Protein AF-A0A6A4FAF0-F1 (afdb_monomer)

Secondary structure (DSSP, 8-state):
-EEEEES-EEEE-TTT-SS-EEE-TT-EE--TTTTTTPPPS-EEEESS--EEEE--HHHHHHHHHHSHHHHHHHHHHHHHHHHHHHHTPPP--HHHHHHHHHHHHHHHHHHHHHHHHHTTS-----------------------------------SS--HHHHHHHHHHH--SHHHHHHHHHHHHHHH-SS-TT-HHHHHS--

Mean predicted aligned error: 12.43 Å

Structure (mmCIF, N/CA/C/O backbone):
data_AF-A0A6A4FAF0-F1
#
_entry.id   AF-A0A6A4FAF0-F1
#
loop_
_atom_site.group_PDB
_atom_site.id
_atom_site.type_symbol
_atom_site.label_atom_id
_atom_site.label_alt_id
_atom_site.label_comp_id
_atom_site.label_asym_id
_atom_site.label_entity_id
_atom_site.label_seq_id
_atom_site.pdbx_PDB_ins_code
_atom_site.Cartn_x
_atom_site.Cartn_y
_atom_site.Cartn_z
_atom_site.occupancy
_atom_site.B_iso_or_equiv
_atom_site.auth_seq_id
_atom_site.auth_comp_id
_atom_site.auth_asym_id
_atom_site.auth_atom_id
_atom_site.pdbx_PDB_model_num
ATOM 1 N N . MET A 1 1 ? 2.009 -3.062 -10.655 1.00 93.12 1 MET A N 1
ATOM 2 C CA . MET A 1 1 ? 3.215 -3.531 -9.942 1.00 93.12 1 MET A CA 1
ATOM 3 C C . MET A 1 1 ? 3.983 -4.485 -10.842 1.00 93.12 1 MET A C 1
ATOM 5 O O . MET A 1 1 ? 3.370 -5.159 -11.665 1.00 93.12 1 MET A O 1
ATOM 9 N N . TYR A 1 2 ? 5.303 -4.527 -10.69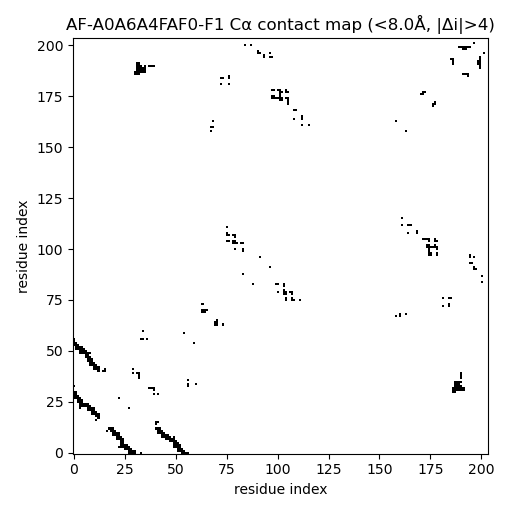9 1.00 96.25 2 TYR A N 1
ATOM 10 C CA . TYR A 1 2 ? 6.190 -5.407 -11.450 1.00 96.25 2 TYR A CA 1
ATOM 11 C C . TYR A 1 2 ? 7.065 -6.223 -10.500 1.00 96.25 2 TYR A C 1
ATOM 13 O O . TYR A 1 2 ? 7.515 -5.697 -9.485 1.00 96.25 2 TYR A O 1
ATOM 21 N N . PHE A 1 3 ? 7.330 -7.477 -10.858 1.00 97.56 3 PHE A N 1
ATOM 22 C CA . PHE A 1 3 ? 8.225 -8.385 -10.142 1.00 97.56 3 PHE A CA 1
ATOM 23 C C . PHE A 1 3 ? 9.433 -8.699 -11.015 1.00 97.56 3 PHE A C 1
ATOM 25 O O . PHE A 1 3 ? 9.273 -9.089 -12.173 1.00 97.56 3 PHE A O 1
ATOM 32 N N . VAL A 1 4 ? 10.632 -8.539 -10.464 1.00 97.69 4 VAL A N 1
ATOM 33 C CA . VAL A 1 4 ? 11.892 -8.791 -11.164 1.00 97.69 4 VAL A CA 1
ATOM 34 C C . VAL A 1 4 ? 12.231 -10.267 -11.041 1.00 97.69 4 VAL A C 1
ATOM 36 O O . VAL A 1 4 ? 12.510 -10.753 -9.947 1.00 97.69 4 VAL A O 1
ATOM 39 N N . THR A 1 5 ? 12.219 -10.996 -12.154 1.00 97.25 5 THR A N 1
ATOM 40 C CA . THR A 1 5 ? 12.639 -12.405 -12.152 1.00 97.25 5 THR A CA 1
ATOM 41 C C . THR A 1 5 ? 14.101 -12.568 -12.505 1.00 97.25 5 THR A C 1
ATOM 43 O O . THR A 1 5 ? 14.736 -13.493 -12.008 1.00 97.25 5 THR A O 1
ATOM 46 N N . LYS A 1 6 ? 14.611 -11.696 -13.380 1.00 96.88 6 LYS A N 1
ATOM 47 C CA . LYS A 1 6 ? 16.013 -11.647 -13.793 1.00 96.88 6 LYS A CA 1
ATOM 48 C C . LYS A 1 6 ? 16.414 -10.219 -14.120 1.00 96.88 6 LYS A C 1
ATOM 50 O O . LYS A 1 6 ? 15.644 -9.509 -14.765 1.00 96.88 6 LYS A O 1
ATOM 55 N N . GLY A 1 7 ? 17.644 -9.848 -13.782 1.00 95.19 7 GLY A N 1
ATOM 56 C CA . GLY A 1 7 ? 18.300 -8.640 -14.283 1.00 95.19 7 GLY A CA 1
ATOM 57 C C . GLY A 1 7 ? 18.597 -7.618 -13.192 1.00 95.19 7 GLY A C 1
ATOM 58 O O . GLY A 1 7 ? 18.802 -7.961 -12.031 1.00 95.19 7 GLY A O 1
ATOM 59 N N . PHE A 1 8 ? 18.708 -6.350 -13.585 1.00 97.25 8 PHE A N 1
ATOM 60 C CA . PHE A 1 8 ? 18.991 -5.263 -12.652 1.00 97.25 8 PHE A CA 1
ATOM 61 C C . PHE A 1 8 ? 18.354 -3.952 -13.120 1.00 97.25 8 PHE A C 1
ATOM 63 O O . PHE A 1 8 ? 18.611 -3.493 -14.240 1.00 97.25 8 PHE A O 1
ATOM 70 N N . LEU A 1 9 ? 17.543 -3.341 -12.254 1.00 97.56 9 LEU A N 1
ATOM 71 C CA . LEU A 1 9 ? 16.961 -2.015 -12.470 1.00 97.56 9 LEU A CA 1
ATOM 72 C C . LEU A 1 9 ? 17.463 -1.033 -11.416 1.00 97.56 9 LEU A C 1
ATOM 74 O O . LEU A 1 9 ? 17.774 -1.421 -10.295 1.00 97.56 9 LEU A O 1
ATOM 78 N N . ASN A 1 10 ? 17.480 0.247 -11.767 1.00 96.81 10 ASN A N 1
ATOM 79 C CA . ASN A 1 10 ? 17.702 1.339 -10.831 1.00 96.81 10 ASN A CA 1
ATOM 80 C C . ASN A 1 10 ? 16.391 2.085 -10.607 1.00 96.81 10 ASN A C 1
ATOM 82 O O . ASN A 1 10 ? 15.780 2.575 -11.559 1.00 96.81 10 ASN A O 1
ATOM 86 N N . MET A 1 11 ? 15.992 2.197 -9.348 1.00 95.69 11 MET A N 1
ATOM 87 C CA . MET A 1 11 ? 14.859 2.989 -8.899 1.00 95.69 11 MET A CA 1
ATOM 88 C C . MET A 1 11 ? 15.353 4.267 -8.229 1.00 95.69 11 MET A C 1
ATOM 90 O O . MET A 1 11 ? 16.224 4.229 -7.365 1.00 95.69 11 MET A O 1
ATOM 94 N N . GLN A 1 12 ? 14.779 5.403 -8.604 1.00 94.75 12 GLN A N 1
ATOM 95 C CA . GLN A 1 12 ? 15.104 6.705 -8.028 1.00 94.75 12 GLN A CA 1
ATOM 96 C C . GLN A 1 12 ? 13.833 7.513 -7.765 1.00 94.75 12 GLN A C 1
ATOM 98 O O . GLN A 1 12 ? 12.831 7.360 -8.463 1.00 94.75 12 GLN A O 1
ATOM 103 N N . SER A 1 13 ? 13.878 8.390 -6.769 1.00 90.44 13 SER A N 1
ATOM 104 C CA . SER A 1 13 ? 12.840 9.381 -6.488 1.00 90.44 13 SER A CA 1
ATOM 105 C C . SER A 1 13 ? 13.514 10.626 -5.936 1.00 90.44 13 SER A C 1
ATOM 107 O O . SER A 1 13 ? 14.476 10.508 -5.188 1.00 90.44 13 SER A O 1
ATOM 109 N N . THR A 1 14 ? 13.029 11.809 -6.299 1.00 84.62 14 THR A N 1
ATOM 110 C CA . THR A 1 14 ? 13.562 13.081 -5.785 1.00 84.62 14 THR A CA 1
ATOM 111 C C . THR A 1 14 ? 12.983 13.461 -4.424 1.00 84.62 14 THR A C 1
ATOM 113 O O . THR A 1 14 ? 13.488 14.385 -3.799 1.00 84.62 14 THR A O 1
ATOM 116 N N . SER A 1 15 ? 11.912 12.793 -3.983 1.00 81.75 15 SER A N 1
ATOM 117 C CA . SER A 1 15 ? 11.201 13.097 -2.733 1.00 81.75 15 SER A CA 1
ATOM 118 C C . SER A 1 15 ? 11.170 11.937 -1.740 1.00 81.75 15 SER A C 1
ATOM 120 O O . SER A 1 15 ? 11.019 12.178 -0.549 1.00 81.75 15 SER A O 1
ATOM 122 N N . LEU A 1 16 ? 11.296 10.689 -2.206 1.00 82.69 16 LEU A N 1
ATOM 123 C CA . LEU A 1 16 ? 11.112 9.495 -1.368 1.00 82.69 16 LEU A CA 1
ATOM 124 C C . LEU A 1 16 ? 12.389 8.671 -1.155 1.00 82.69 16 LEU A C 1
ATOM 126 O O . LEU A 1 16 ? 12.349 7.695 -0.410 1.00 82.69 16 LEU A O 1
ATOM 130 N N . LEU A 1 17 ? 13.490 8.999 -1.837 1.00 85.69 17 LEU A N 1
ATOM 131 C CA . LEU A 1 17 ? 14.761 8.279 -1.735 1.00 85.69 17 LEU A CA 1
ATOM 132 C C . LEU A 1 17 ? 15.933 9.259 -1.711 1.00 85.69 17 LEU A C 1
ATOM 134 O O . LEU A 1 17 ? 16.082 10.063 -2.624 1.00 85.69 17 LEU A O 1
ATOM 138 N N . ASP A 1 18 ? 16.824 9.110 -0.733 1.00 87.25 18 ASP A N 1
ATOM 139 C CA . ASP A 1 18 ? 18.058 9.908 -0.663 1.00 87.25 18 ASP A CA 1
ATOM 140 C C . ASP A 1 18 ? 19.082 9.502 -1.733 1.00 87.25 18 ASP A C 1
ATOM 142 O O . ASP A 1 18 ? 19.960 10.276 -2.115 1.00 87.25 18 ASP A O 1
ATOM 146 N N . ARG A 1 19 ? 19.003 8.254 -2.206 1.00 90.25 19 ARG A N 1
ATOM 147 C CA . ARG A 1 19 ? 19.898 7.689 -3.219 1.00 90.25 19 ARG A CA 1
ATOM 148 C C . ARG A 1 19 ? 19.183 6.644 -4.075 1.00 90.25 19 ARG A C 1
ATOM 150 O O . ARG A 1 19 ? 18.241 6.017 -3.588 1.00 90.25 19 ARG A O 1
ATOM 157 N N . PRO A 1 20 ? 19.645 6.403 -5.314 1.00 92.25 20 PRO A N 1
ATOM 158 C CA . PRO A 1 20 ? 19.110 5.333 -6.143 1.00 92.25 20 PRO A CA 1
ATOM 159 C C . PRO A 1 20 ? 19.203 3.966 -5.455 1.00 92.25 20 PRO A C 1
ATOM 161 O O . PRO A 1 20 ? 20.199 3.649 -4.799 1.00 92.25 20 PRO A O 1
ATOM 164 N N . VAL A 1 21 ? 18.168 3.151 -5.638 1.00 94.69 21 VAL A N 1
ATOM 165 C CA . VAL A 1 21 ? 18.049 1.792 -5.105 1.00 94.69 21 VAL A CA 1
ATOM 166 C C . VAL A 1 21 ? 18.103 0.801 -6.263 1.00 94.69 21 VAL A C 1
ATOM 168 O O . VAL A 1 21 ? 17.370 0.937 -7.241 1.00 94.69 21 VAL A O 1
ATOM 171 N N . GLY A 1 22 ? 18.975 -0.199 -6.153 1.00 96.38 22 GLY A N 1
ATOM 172 C CA . GLY A 1 22 ? 19.049 -1.299 -7.109 1.00 96.38 22 GLY A CA 1
ATOM 173 C C . GLY A 1 22 ? 17.965 -2.341 -6.844 1.00 96.38 22 GLY A C 1
ATOM 174 O O . GLY A 1 22 ? 17.792 -2.766 -5.705 1.00 96.38 22 GLY A O 1
ATOM 175 N N . LEU A 1 23 ? 17.268 -2.772 -7.892 1.00 97.19 23 LEU A N 1
ATOM 176 C CA . LEU A 1 23 ? 16.274 -3.843 -7.858 1.00 97.19 23 LEU A CA 1
ATOM 177 C C . LEU A 1 23 ? 16.816 -5.049 -8.628 1.00 97.19 23 LEU A C 1
ATOM 179 O O . LEU A 1 23 ? 17.153 -4.939 -9.809 1.00 97.19 23 LEU A O 1
ATOM 183 N N . CYS A 1 24 ? 16.896 -6.191 -7.954 1.00 96.19 24 CYS A N 1
ATOM 184 C CA . CYS A 1 24 ? 17.406 -7.456 -8.483 1.00 96.19 24 CYS A CA 1
ATOM 185 C C . CYS A 1 24 ? 16.347 -8.563 -8.404 1.00 96.19 24 CYS A C 1
ATOM 187 O O . CYS A 1 24 ? 15.227 -8.329 -7.954 1.00 96.19 24 CYS A O 1
ATOM 189 N N . ASP A 1 25 ? 16.699 -9.767 -8.842 1.00 96.31 25 ASP A N 1
ATOM 190 C CA . ASP A 1 25 ? 15.858 -10.964 -8.800 1.00 96.31 25 ASP A CA 1
ATOM 191 C C . ASP A 1 25 ? 15.151 -11.124 -7.435 1.00 96.31 25 ASP A C 1
ATOM 193 O O . ASP A 1 25 ? 15.785 -11.117 -6.379 1.00 96.31 25 ASP A O 1
ATOM 197 N N . GLY A 1 26 ? 13.820 -11.235 -7.457 1.00 95.12 26 GLY A N 1
ATOM 198 C CA . GLY A 1 26 ? 12.962 -11.292 -6.267 1.00 95.12 26 GLY A CA 1
ATOM 199 C C . GLY A 1 26 ? 12.461 -9.931 -5.765 1.00 95.12 26 GLY A C 1
ATOM 200 O O . GLY A 1 26 ? 11.536 -9.888 -4.956 1.00 95.12 26 GLY A O 1
ATOM 201 N N . SER A 1 27 ? 13.007 -8.821 -6.265 1.00 96.56 27 SER A N 1
ATOM 202 C CA . SER A 1 27 ? 12.507 -7.474 -5.963 1.00 96.56 27 SER A CA 1
ATOM 203 C C . SER A 1 27 ? 11.185 -7.198 -6.683 1.00 96.56 27 SER A C 1
ATOM 205 O O . SER A 1 27 ? 10.892 -7.775 -7.734 1.00 96.56 27 SER A O 1
ATOM 207 N N . TYR A 1 28 ? 10.408 -6.253 -6.163 1.00 95.38 28 TYR A N 1
ATOM 208 C CA . TYR A 1 28 ? 9.219 -5.726 -6.827 1.00 95.38 28 TYR A CA 1
ATOM 209 C C . TYR A 1 28 ? 9.174 -4.201 -6.728 1.00 95.38 28 TYR A C 1
ATOM 211 O O . TYR A 1 28 ? 9.871 -3.604 -5.910 1.00 95.38 28 TYR A O 1
ATOM 219 N N . PHE A 1 29 ? 8.377 -3.572 -7.591 1.00 94.56 29 PHE A N 1
ATOM 220 C CA . PHE A 1 29 ? 8.153 -2.126 -7.571 1.00 94.56 29 PHE A CA 1
ATOM 221 C C . PHE A 1 29 ? 6.803 -1.741 -8.187 1.00 94.56 29 PHE A C 1
ATOM 223 O O . PHE A 1 29 ? 6.146 -2.529 -8.878 1.00 94.56 29 PHE A O 1
ATOM 230 N N . GLY A 1 30 ? 6.395 -0.489 -7.982 1.00 91.94 30 GLY A N 1
ATOM 231 C CA . GLY A 1 30 ? 5.121 0.031 -8.490 1.00 91.94 30 GLY A CA 1
ATOM 232 C C . GLY A 1 30 ? 3.917 -0.518 -7.721 1.00 91.94 30 GLY A C 1
ATOM 233 O O . GLY A 1 30 ? 2.840 -0.693 -8.291 1.00 91.94 30 GLY A O 1
ATOM 234 N N . GLU A 1 31 ? 4.140 -0.867 -6.459 1.00 91.62 31 GLU A N 1
ATOM 235 C CA . GLU A 1 31 ? 3.147 -1.210 -5.447 1.00 91.62 31 GLU A CA 1
ATOM 236 C C . GLU A 1 31 ? 2.474 0.024 -4.868 1.00 91.62 31 GLU A C 1
ATOM 238 O O . GLU A 1 31 ? 1.295 -0.021 -4.531 1.00 91.62 31 GLU A O 1
ATOM 243 N N . ARG A 1 32 ? 3.230 1.119 -4.755 1.00 89.69 32 ARG A N 1
ATOM 244 C CA . ARG A 1 32 ? 2.805 2.290 -4.001 1.00 89.69 32 ARG A CA 1
ATOM 245 C C . ARG A 1 32 ? 1.625 2.968 -4.689 1.00 89.69 32 ARG A C 1
ATOM 247 O O . ARG A 1 32 ? 1.713 3.306 -5.869 1.00 89.69 32 ARG A O 1
ATOM 254 N N . GLY A 1 33 ? 0.516 3.093 -3.966 1.00 86.75 33 GLY A N 1
ATOM 255 C CA . GLY A 1 33 ? -0.755 3.601 -4.475 1.00 86.75 33 GLY A CA 1
ATOM 256 C C . GLY A 1 33 ? -1.341 2.810 -5.649 1.00 86.75 33 GLY A C 1
ATOM 257 O O . GLY A 1 33 ? -2.107 3.377 -6.437 1.00 86.75 33 GLY A O 1
ATOM 258 N N . LEU A 1 34 ? -0.996 1.522 -5.785 1.00 91.44 34 LEU A N 1
ATOM 259 C CA . LEU A 1 34 ? -1.509 0.641 -6.836 1.00 91.44 34 LEU A CA 1
ATOM 260 C C . LEU A 1 34 ? -3.038 0.534 -6.791 1.00 91.44 34 LEU A C 1
ATOM 262 O O . LEU A 1 34 ? -3.680 0.592 -7.839 1.00 91.44 34 LEU A O 1
ATOM 266 N N . LEU A 1 35 ? -3.624 0.402 -5.596 1.00 89.31 35 LEU A N 1
ATOM 267 C CA . LEU A 1 35 ? -5.083 0.323 -5.437 1.00 89.31 35 LEU A CA 1
ATOM 268 C C . LEU A 1 35 ? -5.765 1.672 -5.699 1.00 89.31 35 LEU A C 1
ATOM 270 O O . LEU A 1 35 ? -6.903 1.707 -6.157 1.00 89.31 35 LEU A O 1
ATOM 274 N N . GLY A 1 36 ? -5.052 2.778 -5.476 1.00 83.75 36 GLY A N 1
ATOM 275 C CA . 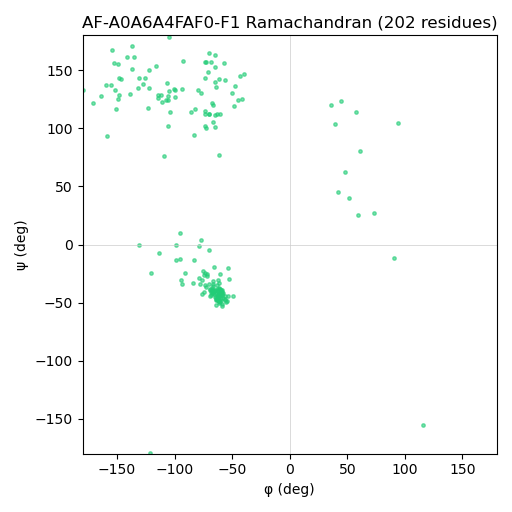GLY A 1 36 ? -5.506 4.129 -5.810 1.00 83.75 36 GLY A CA 1
ATOM 276 C C . GLY A 1 36 ? -5.369 4.496 -7.291 1.00 83.75 36 GLY A C 1
ATOM 277 O O . GLY A 1 36 ? -5.730 5.609 -7.659 1.00 83.75 36 GLY A O 1
ATOM 278 N N . CYS A 1 37 ? -4.844 3.599 -8.139 1.00 81.38 37 CYS A N 1
ATOM 279 C CA . CYS A 1 37 ? -4.546 3.862 -9.556 1.00 81.38 37 CYS A CA 1
ATOM 280 C C . CYS A 1 37 ? -3.694 5.125 -9.769 1.00 81.38 37 CYS A C 1
ATOM 282 O O . CYS A 1 37 ? -3.924 5.911 -10.689 1.00 81.38 37 CYS A O 1
ATOM 284 N N . THR A 1 38 ? -2.716 5.334 -8.892 1.00 81.25 38 THR A N 1
ATOM 285 C CA . THR A 1 38 ? -1.918 6.562 -8.874 1.00 81.25 38 THR A CA 1
ATOM 286 C C . THR A 1 38 ? -0.637 6.451 -9.693 1.00 81.25 38 THR A C 1
ATOM 288 O O . THR A 1 38 ? -0.136 5.359 -9.969 1.00 81.25 38 THR A O 1
ATOM 291 N N . ILE A 1 39 ? -0.104 7.602 -10.106 1.00 79.94 39 ILE A N 1
ATOM 292 C CA . ILE A 1 39 ? 1.180 7.672 -10.804 1.00 79.94 39 ILE A CA 1
ATOM 293 C C . ILE A 1 39 ? 2.296 7.513 -9.772 1.00 79.94 39 ILE A C 1
ATOM 295 O O . ILE A 1 39 ? 2.317 8.203 -8.755 1.00 79.94 39 ILE A O 1
ATOM 299 N N . SER A 1 40 ? 3.237 6.612 -10.050 1.00 81.12 40 SER A N 1
ATOM 300 C CA . SER A 1 40 ? 4.361 6.359 -9.155 1.00 81.12 40 SER A CA 1
ATOM 301 C C . SER A 1 40 ? 5.260 7.590 -9.011 1.00 81.12 40 SER A C 1
ATOM 303 O O . SER A 1 40 ? 5.656 8.198 -10.003 1.00 81.12 40 SER A O 1
ATOM 305 N N . ALA A 1 41 ? 5.658 7.902 -7.777 1.00 83.62 41 ALA A N 1
ATOM 306 C CA . ALA A 1 41 ? 6.688 8.898 -7.474 1.00 83.62 41 ALA A CA 1
ATOM 307 C C . ALA A 1 41 ? 8.127 8.387 -7.722 1.00 83.62 41 ALA A C 1
ATOM 309 O O . ALA A 1 41 ? 9.103 9.086 -7.430 1.00 83.62 41 ALA A O 1
ATOM 310 N N . TYR A 1 42 ? 8.265 7.162 -8.238 1.00 90.06 42 TYR A N 1
ATOM 311 C CA . TYR A 1 42 ? 9.534 6.538 -8.579 1.00 90.06 42 TYR A CA 1
ATOM 312 C C . TYR A 1 42 ? 9.732 6.494 -10.091 1.00 90.06 42 TYR A C 1
ATOM 314 O O . TYR A 1 42 ? 8.831 6.148 -10.851 1.00 90.06 42 TYR A O 1
ATOM 322 N N . THR A 1 43 ? 10.956 6.772 -10.524 1.00 93.00 43 THR A N 1
ATOM 323 C CA . THR A 1 43 ? 11.421 6.451 -11.872 1.00 93.00 43 THR A CA 1
ATOM 324 C C . THR A 1 43 ? 12.245 5.175 -11.809 1.00 93.00 43 THR A C 1
ATOM 326 O O . THR A 1 43 ? 13.199 5.096 -11.034 1.00 93.00 43 THR A O 1
ATOM 329 N N . VAL A 1 44 ? 11.894 4.188 -12.633 1.00 95.69 44 VAL A N 1
ATOM 330 C CA . VAL A 1 44 ? 12.622 2.920 -12.732 1.00 95.69 44 VAL A CA 1
ATOM 331 C C . VAL A 1 44 ? 13.248 2.809 -14.111 1.00 95.69 44 VAL A C 1
ATOM 333 O O . VAL A 1 44 ? 12.572 2.955 -15.127 1.00 95.69 44 VAL A O 1
ATOM 336 N N . THR A 1 45 ? 14.554 2.569 -14.137 1.00 96.19 45 THR A N 1
ATOM 337 C CA . THR A 1 45 ? 15.342 2.453 -15.364 1.00 96.19 45 THR A CA 1
ATOM 338 C C . THR A 1 45 ? 16.032 1.101 -15.423 1.00 96.19 45 THR A C 1
ATOM 340 O O . THR A 1 45 ? 16.609 0.621 -14.447 1.00 96.19 45 THR A O 1
ATOM 343 N N . THR A 1 46 ? 15.963 0.473 -16.588 1.00 96.50 46 THR A N 1
ATOM 344 C CA . THR A 1 46 ? 16.616 -0.804 -16.862 1.00 96.50 46 THR A CA 1
ATOM 345 C C . THR A 1 46 ? 18.117 -0.576 -17.015 1.00 96.50 46 THR A C 1
ATOM 347 O O . THR A 1 46 ? 18.549 0.063 -17.971 1.00 96.50 46 THR A O 1
ATOM 350 N N . ALA A 1 47 ? 18.920 -1.089 -16.083 1.00 94.38 47 ALA A N 1
ATOM 351 C CA . ALA A 1 47 ? 20.379 -0.979 -16.145 1.00 94.38 47 ALA A CA 1
ATOM 352 C C . ALA A 1 47 ? 21.019 -2.169 -16.884 1.00 94.38 47 ALA A C 1
ATOM 354 O O . ALA A 1 47 ? 22.115 -2.055 -17.431 1.00 94.38 47 ALA A O 1
ATOM 355 N N . ARG A 1 48 ? 20.332 -3.318 -16.915 1.00 93.31 48 ARG A N 1
ATOM 356 C CA . ARG A 1 48 ? 20.694 -4.534 -17.664 1.00 93.31 48 ARG A CA 1
ATOM 357 C C . ARG A 1 48 ? 19.431 -5.162 -18.240 1.00 93.31 48 ARG A C 1
ATOM 359 O O . ARG A 1 48 ? 18.358 -4.875 -17.739 1.00 93.31 48 ARG A O 1
ATOM 366 N N . ALA A 1 49 ? 19.541 -6.035 -19.243 1.00 95.69 49 ALA A N 1
ATOM 367 C CA . ALA A 1 49 ? 18.383 -6.791 -19.733 1.00 95.69 49 ALA A CA 1
ATOM 368 C C . ALA A 1 49 ? 17.634 -7.462 -18.563 1.00 95.69 49 ALA A C 1
ATOM 370 O O . ALA A 1 49 ? 18.270 -8.097 -17.716 1.00 95.69 49 ALA A O 1
ATOM 371 N N . CYS A 1 50 ? 16.312 -7.279 -18.522 1.00 95.81 50 CYS A N 1
ATOM 372 C CA . CYS A 1 50 ? 15.462 -7.722 -17.423 1.00 95.81 50 CYS A CA 1
ATOM 373 C C . CYS A 1 50 ? 14.250 -8.495 -17.927 1.00 95.81 50 CYS A C 1
ATOM 375 O O . CYS A 1 50 ? 13.624 -8.094 -18.908 1.00 95.81 50 CYS A O 1
ATOM 377 N N . ASP A 1 51 ? 13.878 -9.512 -17.157 1.00 97.62 51 ASP A N 1
ATOM 378 C CA . ASP A 1 51 ? 12.605 -10.210 -17.278 1.00 97.62 51 ASP A CA 1
ATOM 379 C C . ASP A 1 51 ? 11.713 -9.777 -16.111 1.00 97.62 51 ASP A C 1
ATOM 381 O O . ASP A 1 51 ? 12.132 -9.825 -14.946 1.00 97.62 51 ASP A O 1
ATOM 385 N N . LEU A 1 52 ? 10.497 -9.329 -16.428 1.00 97.88 52 LEU A N 1
ATOM 386 C CA . LEU A 1 52 ? 9.539 -8.805 -15.458 1.00 97.88 52 LEU A CA 1
ATOM 387 C C . LEU A 1 52 ? 8.193 -9.519 -15.587 1.00 97.88 52 LEU A C 1
ATOM 389 O O . LEU A 1 52 ? 7.673 -9.668 -16.694 1.00 97.88 52 LEU A O 1
ATOM 393 N N . PHE A 1 53 ? 7.573 -9.851 -14.455 1.00 97.69 53 PHE A N 1
ATOM 394 C CA . PHE A 1 53 ? 6.138 -10.131 -14.412 1.00 97.69 53 PHE A CA 1
ATOM 395 C C . PHE A 1 53 ? 5.366 -8.869 -14.053 1.00 97.69 53 PHE A C 1
ATOM 397 O O . PHE A 1 53 ? 5.716 -8.160 -13.113 1.00 97.69 53 PHE A O 1
ATOM 404 N N . SER A 1 54 ? 4.298 -8.603 -14.797 1.00 96.06 54 SER A N 1
ATOM 405 C CA . SER A 1 54 ? 3.381 -7.491 -14.560 1.00 96.06 54 SER A CA 1
ATOM 406 C C . SER A 1 54 ? 2.142 -7.989 -13.825 1.00 96.06 54 SER A C 1
ATOM 408 O O . SER A 1 54 ? 1.542 -8.988 -14.222 1.00 96.06 54 SER A O 1
ATOM 410 N N . LEU A 1 55 ? 1.745 -7.268 -12.778 1.00 94.56 55 LEU A N 1
ATOM 411 C CA . LEU A 1 55 ? 0.469 -7.445 -12.100 1.00 94.56 55 LEU A CA 1
ATOM 412 C C . LEU A 1 55 ? -0.304 -6.123 -12.119 1.00 94.56 55 LEU A C 1
ATOM 414 O O . LEU A 1 55 ? 0.150 -5.106 -11.574 1.00 94.56 55 LEU A O 1
ATOM 418 N N . SER A 1 56 ? -1.471 -6.142 -12.768 1.00 93.00 56 SER A N 1
ATOM 419 C CA . SER A 1 56 ? -2.368 -4.987 -12.842 1.00 93.00 56 SER A CA 1
ATOM 420 C C . SER A 1 56 ? -3.058 -4.729 -11.501 1.00 93.00 56 SER A C 1
ATOM 422 O O . SER A 1 56 ? -3.198 -5.632 -10.674 1.00 93.00 56 SER A O 1
ATOM 424 N N . SER A 1 57 ? -3.513 -3.491 -11.287 1.00 92.25 57 SER A N 1
ATOM 425 C CA . SER A 1 57 ? -4.289 -3.116 -10.097 1.00 92.25 57 SER A CA 1
ATOM 426 C C . SER A 1 57 ? -5.588 -3.919 -9.986 1.00 92.25 57 SER A C 1
ATOM 428 O O . SER A 1 57 ? -5.947 -4.362 -8.897 1.00 92.25 57 SER A O 1
ATOM 430 N N . GLU A 1 58 ? -6.257 -4.171 -11.113 1.00 93.62 58 GLU A N 1
ATOM 431 C CA . GLU A 1 58 ? -7.481 -4.971 -11.169 1.00 93.62 58 GLU A CA 1
ATOM 432 C C . GLU A 1 58 ? -7.227 -6.423 -10.746 1.00 93.62 58 GLU A C 1
ATOM 434 O O . GLU A 1 58 ? -7.883 -6.923 -9.831 1.00 93.62 58 GLU A O 1
ATOM 439 N N . ALA A 1 59 ? -6.230 -7.083 -11.344 1.00 94.38 59 ALA A N 1
ATOM 440 C CA . ALA A 1 59 ? -5.891 -8.462 -11.002 1.00 94.38 59 ALA A CA 1
ATOM 441 C C . ALA A 1 59 ? -5.431 -8.580 -9.541 1.00 94.38 59 ALA A C 1
ATOM 443 O O . ALA A 1 59 ? -5.831 -9.504 -8.836 1.00 94.38 59 ALA A O 1
ATOM 444 N N . PHE A 1 60 ? -4.642 -7.618 -9.056 1.00 93.38 60 PHE A N 1
ATOM 445 C CA . PHE A 1 60 ? -4.226 -7.571 -7.657 1.00 93.38 60 PHE A CA 1
ATOM 446 C C . PHE A 1 60 ? -5.422 -7.422 -6.704 1.00 93.38 60 PHE A C 1
ATOM 448 O O . PHE A 1 60 ? -5.522 -8.155 -5.721 1.00 93.38 60 PHE A O 1
ATOM 455 N N . THR A 1 61 ? -6.376 -6.544 -7.025 1.00 92.19 61 THR A N 1
ATOM 456 C CA . THR A 1 61 ? -7.604 -6.362 -6.233 1.00 92.19 61 THR A CA 1
ATOM 457 C C . THR A 1 61 ? -8.435 -7.643 -6.187 1.00 92.19 61 THR A C 1
ATOM 459 O O . THR A 1 61 ? -8.911 -8.030 -5.120 1.00 92.19 61 THR A O 1
ATOM 462 N N . GLN A 1 62 ? -8.573 -8.342 -7.317 1.00 93.12 62 GLN A N 1
ATOM 463 C CA . GLN A 1 62 ? -9.269 -9.630 -7.372 1.00 93.12 62 GLN A CA 1
ATOM 464 C C . GLN A 1 62 ? -8.600 -10.674 -6.471 1.00 93.12 62 GLN A C 1
ATOM 466 O O . GLN A 1 62 ? -9.292 -11.400 -5.761 1.00 93.12 62 GLN A O 1
ATOM 471 N N . VAL A 1 63 ? -7.264 -10.732 -6.454 1.00 92.19 63 VAL A N 1
ATOM 472 C CA . VAL A 1 63 ? -6.517 -11.634 -5.564 1.00 92.19 63 VAL A CA 1
ATOM 473 C C . VAL A 1 63 ? -6.743 -11.270 -4.098 1.00 92.19 63 VAL A C 1
ATOM 475 O O . VAL A 1 63 ? -7.081 -12.155 -3.315 1.00 92.19 63 VAL A O 1
ATOM 478 N N . LEU A 1 64 ? -6.636 -9.988 -3.726 1.00 91.19 64 LEU A N 1
ATOM 479 C CA . LEU A 1 64 ? -6.891 -9.548 -2.350 1.00 91.19 64 LEU A CA 1
ATOM 480 C C . LEU A 1 64 ? -8.302 -9.916 -1.880 1.00 91.19 64 LEU A C 1
ATOM 482 O O . LEU A 1 64 ? -8.471 -10.387 -0.763 1.00 91.19 64 LEU A O 1
ATOM 486 N N . ARG A 1 65 ? -9.312 -9.746 -2.738 1.00 90.75 65 ARG A N 1
ATOM 487 C CA . ARG A 1 65 ? -10.710 -10.060 -2.407 1.00 90.75 65 ARG A CA 1
ATOM 488 C C . ARG A 1 65 ? -11.017 -11.556 -2.398 1.00 90.75 65 ARG A C 1
ATOM 490 O O . ARG A 1 65 ? -11.965 -11.975 -1.746 1.00 90.75 65 ARG A O 1
ATOM 497 N N . LYS A 1 66 ? -10.226 -12.372 -3.097 1.00 91.94 66 LYS A N 1
ATOM 498 C CA . LYS A 1 66 ? -10.399 -13.830 -3.140 1.0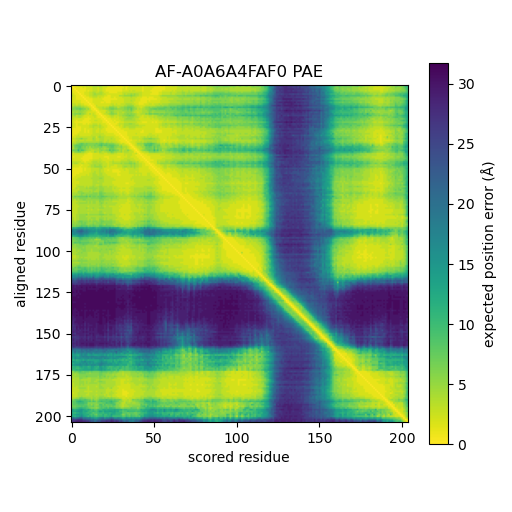0 91.94 66 LYS A CA 1
ATOM 499 C C . LYS A 1 66 ? -9.971 -14.521 -1.842 1.00 91.94 66 LYS A C 1
ATOM 501 O O . LYS A 1 66 ? -10.435 -15.626 -1.570 1.00 91.94 66 LYS A O 1
ATOM 506 N N . HIS A 1 67 ? -9.078 -13.907 -1.071 1.00 88.06 67 HIS A N 1
ATOM 507 C CA . HIS A 1 67 ? -8.560 -14.470 0.172 1.00 88.06 67 HIS A CA 1
ATOM 508 C C . HIS A 1 67 ? -9.163 -13.750 1.377 1.00 88.06 67 HIS A C 1
ATOM 510 O O . HIS A 1 67 ? -9.030 -12.537 1.497 1.00 88.06 67 HIS A O 1
ATOM 516 N N . GLU A 1 68 ? -9.787 -14.501 2.288 1.00 84.75 68 GLU A N 1
ATOM 517 C CA . GLU A 1 68 ? -10.505 -13.946 3.448 1.00 84.75 68 GLU A CA 1
ATOM 518 C C . GLU A 1 68 ? -9.622 -13.022 4.289 1.00 84.75 68 GLU A C 1
ATOM 520 O O . GLU A 1 68 ? -9.997 -11.883 4.549 1.00 84.75 68 GLU A O 1
ATOM 525 N N . PHE A 1 69 ? -8.412 -13.471 4.635 1.00 85.06 69 PHE A N 1
ATOM 526 C CA . PHE A 1 69 ? -7.466 -12.679 5.422 1.00 85.06 69 PHE A CA 1
ATOM 527 C C . PHE A 1 69 ? -7.053 -11.381 4.713 1.00 85.06 69 PHE A C 1
ATOM 529 O O . PHE A 1 69 ? -6.996 -10.319 5.326 1.00 85.06 69 PHE A O 1
ATOM 536 N N . SER A 1 70 ? -6.792 -11.446 3.406 1.00 89.56 70 SER A N 1
ATOM 537 C CA . SER A 1 70 ? -6.406 -10.278 2.611 1.00 89.56 70 SER A CA 1
ATOM 538 C C . SER A 1 70 ? -7.561 -9.293 2.437 1.00 89.56 70 SER A C 1
ATOM 540 O O . SER A 1 70 ? -7.341 -8.085 2.513 1.00 89.56 70 SER A O 1
ATOM 542 N N . SER A 1 71 ? -8.787 -9.789 2.246 1.00 90.25 71 SER A N 1
ATOM 543 C CA . SER A 1 71 ? -9.981 -8.945 2.192 1.00 90.25 71 SER A CA 1
ATOM 544 C C . SER A 1 71 ? -10.212 -8.263 3.534 1.00 90.25 71 SER A C 1
ATOM 546 O O . SER A 1 71 ? -10.426 -7.057 3.568 1.00 90.25 71 SER A O 1
ATOM 548 N N . LEU A 1 72 ? -10.093 -9.012 4.631 1.00 89.12 72 LEU A N 1
ATOM 549 C CA . LEU A 1 72 ? -10.240 -8.487 5.980 1.00 89.12 72 LEU A CA 1
ATOM 550 C C . LEU A 1 72 ? -9.215 -7.384 6.273 1.00 89.12 72 LEU A C 1
ATOM 552 O O . LEU A 1 72 ? -9.580 -6.308 6.738 1.00 89.12 72 LEU A O 1
ATOM 556 N N . ALA A 1 73 ? -7.942 -7.623 5.950 1.00 91.12 73 ALA A N 1
ATOM 557 C CA . ALA A 1 73 ? -6.885 -6.630 6.105 1.00 91.12 73 ALA A CA 1
ATOM 558 C C . ALA A 1 73 ? -7.170 -5.352 5.299 1.00 91.12 73 ALA A C 1
ATOM 560 O O . ALA A 1 73 ? -6.981 -4.240 5.792 1.00 91.12 73 ALA A O 1
ATOM 561 N N . LEU A 1 74 ? -7.673 -5.505 4.070 1.00 91.69 74 LEU A N 1
ATOM 562 C CA . LEU A 1 74 ? -8.056 -4.379 3.224 1.00 91.69 74 LEU A CA 1
ATOM 563 C C . LEU A 1 74 ? -9.232 -3.588 3.811 1.00 91.69 74 LEU A C 1
ATOM 565 O O . LEU A 1 74 ? -9.234 -2.356 3.750 1.00 91.69 74 LEU A O 1
ATOM 569 N N . ASP A 1 75 ? -10.215 -4.272 4.392 1.00 91.50 75 ASP A N 1
ATOM 570 C CA . ASP A 1 75 ? -11.369 -3.637 5.025 1.00 91.50 75 ASP A CA 1
ATOM 571 C C . ASP A 1 75 ? -10.957 -2.868 6.293 1.00 91.50 75 ASP A C 1
ATOM 573 O O . ASP A 1 75 ? -11.383 -1.725 6.468 1.00 91.50 75 ASP A O 1
ATOM 577 N N . VAL A 1 76 ? -10.036 -3.416 7.099 1.00 92.88 76 VAL A N 1
ATOM 578 C CA . VAL A 1 76 ? -9.422 -2.728 8.253 1.00 92.88 76 VAL A CA 1
ATOM 579 C C . VAL A 1 76 ? -8.708 -1.446 7.818 1.00 92.88 76 VAL A C 1
ATOM 581 O O . VAL A 1 76 ? -9.017 -0.365 8.325 1.00 92.88 76 VAL A O 1
ATOM 584 N N . CYS A 1 77 ? -7.805 -1.516 6.834 1.00 93.88 77 CYS A N 1
ATOM 585 C CA . CYS A 1 77 ? -7.104 -0.327 6.339 1.00 93.88 77 CYS A CA 1
ATOM 586 C C . CYS A 1 77 ? -8.069 0.712 5.742 1.00 93.88 77 CYS A C 1
ATOM 588 O O . CYS A 1 77 ? -7.890 1.918 5.929 1.00 93.88 77 CYS A O 1
ATOM 590 N N . THR A 1 78 ? -9.121 0.260 5.052 1.00 92.56 78 THR A N 1
ATOM 591 C CA . THR A 1 78 ? -10.156 1.139 4.490 1.00 92.56 78 THR A CA 1
ATOM 592 C C . THR A 1 78 ? -10.962 1.835 5.588 1.00 92.56 78 THR A C 1
ATOM 594 O O . THR A 1 78 ? -11.239 3.032 5.474 1.00 92.56 78 THR A O 1
ATOM 597 N N . GLY A 1 79 ? -11.325 1.113 6.651 1.00 92.31 79 GLY A N 1
ATOM 598 C CA . GLY A 1 79 ? -12.002 1.658 7.827 1.00 92.31 79 GLY A CA 1
ATOM 599 C C . GLY A 1 79 ? -11.153 2.715 8.529 1.00 92.31 79 GLY A C 1
ATOM 600 O O . GLY A 1 79 ? -11.607 3.848 8.706 1.00 92.31 79 GLY A O 1
ATOM 601 N N . ALA A 1 80 ? -9.889 2.392 8.812 1.00 93.81 80 ALA A N 1
ATOM 602 C CA . ALA A 1 80 ? -8.939 3.312 9.434 1.00 93.81 80 ALA A CA 1
ATOM 603 C C . ALA A 1 80 ? -8.745 4.594 8.607 1.00 93.81 80 ALA A C 1
ATOM 605 O O . ALA A 1 80 ? -8.841 5.702 9.137 1.00 93.81 80 ALA A O 1
ATOM 606 N N . TYR A 1 81 ? -8.561 4.466 7.287 1.00 91.44 81 TYR A N 1
ATOM 607 C CA . TYR A 1 81 ? -8.439 5.623 6.397 1.00 91.44 81 TYR A CA 1
ATOM 608 C C . TYR A 1 81 ? -9.685 6.519 6.442 1.00 91.44 81 TYR A C 1
ATOM 610 O O . TYR A 1 81 ? -9.568 7.740 6.574 1.00 91.44 81 TYR A O 1
ATOM 618 N N . LYS A 1 82 ? -10.890 5.934 6.368 1.00 90.88 82 LYS A N 1
ATOM 619 C CA . LYS A 1 82 ? -12.154 6.686 6.466 1.00 90.88 82 LYS A CA 1
ATOM 620 C C . LYS A 1 82 ? -12.272 7.407 7.810 1.00 90.88 82 LYS A C 1
ATOM 622 O O . LYS A 1 82 ? -12.649 8.578 7.831 1.00 90.88 82 LYS A O 1
ATOM 627 N N . HIS A 1 83 ? -11.915 6.735 8.903 1.00 90.50 83 HIS A N 1
ATOM 628 C CA . HIS A 1 83 ? -11.955 7.290 10.252 1.00 90.50 83 HIS A CA 1
ATOM 629 C C . HIS A 1 83 ? -11.028 8.507 10.398 1.00 90.50 83 HIS A C 1
ATOM 631 O O . HIS A 1 83 ? -11.458 9.572 10.851 1.00 90.50 83 HIS A O 1
ATOM 637 N N . LEU A 1 84 ? -9.777 8.391 9.946 1.00 90.38 84 LEU A N 1
ATOM 638 C CA . LEU A 1 84 ? -8.808 9.488 9.993 1.00 90.38 84 LEU A CA 1
ATOM 639 C C . LEU A 1 84 ? -9.210 10.657 9.089 1.00 90.38 84 LEU A C 1
ATOM 641 O O . LEU A 1 84 ? -9.169 11.814 9.516 1.00 90.38 84 LEU A O 1
ATOM 645 N N . LYS A 1 85 ? -9.691 10.363 7.876 1.00 87.38 85 LYS A N 1
ATOM 646 C CA . LYS A 1 85 ? -10.192 11.378 6.941 1.00 87.38 85 LYS A CA 1
ATOM 647 C C . LYS A 1 85 ? -11.378 12.156 7.516 1.00 87.38 85 LYS A C 1
ATOM 649 O O . LYS A 1 85 ? -11.472 13.367 7.315 1.00 87.38 85 LYS A O 1
ATOM 654 N N . ALA A 1 86 ? -12.274 11.486 8.243 1.00 87.75 86 ALA A N 1
ATOM 655 C CA . ALA A 1 86 ? -13.436 12.119 8.864 1.00 87.75 86 ALA A CA 1
ATOM 656 C C . ALA A 1 86 ? -13.045 13.060 10.016 1.00 87.75 86 ALA A C 1
ATOM 658 O O . ALA A 1 86 ? -13.618 14.142 10.143 1.00 87.75 86 ALA A O 1
ATOM 659 N N . LYS A 1 87 ? -12.036 12.686 10.815 1.00 83.31 87 LYS A N 1
ATOM 660 C CA . LYS A 1 87 ? -11.562 13.472 11.965 1.00 83.31 87 LYS A CA 1
ATOM 661 C C . LYS A 1 87 ? -10.925 14.815 11.586 1.00 83.31 87 LYS A C 1
ATOM 663 O O . LYS A 1 87 ? -10.842 15.679 12.454 1.00 83.31 87 LYS A O 1
ATOM 668 N N . ARG A 1 88 ? -10.491 15.010 10.327 1.00 72.38 88 ARG A N 1
ATOM 669 C CA . ARG A 1 88 ? -9.812 16.237 9.837 1.00 72.38 88 ARG A CA 1
ATOM 670 C C . ARG A 1 88 ? -8.778 16.771 10.837 1.00 72.38 88 ARG A C 1
ATOM 672 O O . ARG A 1 88 ? -8.773 17.956 11.169 1.00 72.38 88 ARG A O 1
ATOM 679 N N . ALA A 1 89 ? -7.960 15.872 11.376 1.00 71.25 89 ALA A N 1
ATOM 680 C CA . ALA A 1 89 ? -7.026 16.238 12.426 1.00 71.25 89 ALA A CA 1
ATOM 681 C C . ALA A 1 89 ? -5.969 17.230 11.893 1.00 71.25 89 ALA A C 1
ATOM 683 O O . ALA A 1 89 ? -5.693 17.242 10.690 1.00 71.25 89 ALA A O 1
ATOM 684 N N . PRO A 1 90 ? -5.402 18.082 12.764 1.00 71.38 90 PRO A N 1
ATOM 685 C CA . PRO A 1 90 ? -4.303 18.956 12.383 1.00 71.38 90 PRO A CA 1
ATOM 686 C C . PRO A 1 90 ? -3.040 18.138 12.105 1.00 71.38 90 PRO A C 1
ATOM 688 O O . PRO A 1 90 ? -2.879 17.037 12.654 1.00 71.38 90 PRO A O 1
ATOM 691 N N . ASP A 1 91 ? -2.148 18.731 11.309 1.00 77.06 91 ASP A N 1
ATOM 69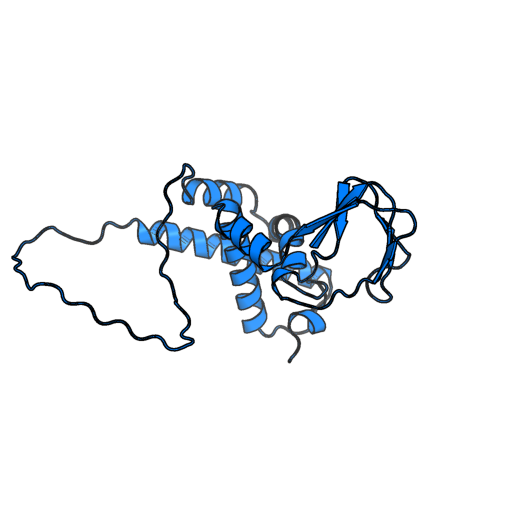2 C CA . ASP A 1 91 ? -0.794 18.234 11.076 1.00 77.06 91 ASP A CA 1
ATOM 693 C C . ASP A 1 91 ? -0.116 17.877 12.399 1.00 77.06 91 ASP A C 1
ATOM 695 O O . ASP A 1 91 ? -0.218 18.599 13.396 1.00 77.06 91 ASP A O 1
ATOM 699 N N . CYS A 1 92 ? 0.562 16.737 12.413 1.00 81.31 92 CYS A N 1
ATOM 700 C CA . CYS A 1 92 ? 1.255 16.228 13.586 1.00 81.31 92 CYS A CA 1
ATOM 701 C C . CYS A 1 92 ? 2.632 15.685 13.208 1.00 81.31 92 CYS A C 1
ATOM 703 O O . CYS A 1 92 ? 2.970 15.580 12.027 1.00 81.31 92 CYS A O 1
ATOM 705 N N . SER A 1 93 ? 3.446 15.364 14.217 1.00 87.12 93 SER A N 1
ATOM 706 C CA . SER A 1 93 ? 4.746 14.746 13.969 1.00 87.12 93 SER A CA 1
ATOM 707 C C . SER A 1 93 ? 4.582 13.350 13.353 1.00 87.12 93 SER A C 1
ATOM 709 O O . SER A 1 93 ? 3.515 12.740 13.441 1.00 87.12 93 SER A O 1
ATOM 711 N N . ARG A 1 94 ? 5.656 12.821 12.752 1.00 87.62 94 ARG A N 1
ATOM 712 C CA . ARG A 1 94 ? 5.671 11.464 12.182 1.00 87.62 94 ARG A CA 1
ATOM 713 C C . ARG A 1 94 ? 5.284 10.404 13.219 1.00 87.62 94 ARG A C 1
ATOM 715 O O . ARG A 1 94 ? 4.451 9.560 12.923 1.00 87.62 94 ARG A O 1
ATOM 722 N N . ILE A 1 95 ? 5.828 10.503 14.434 1.00 88.44 95 ILE A N 1
ATOM 723 C CA . ILE A 1 95 ? 5.551 9.568 15.539 1.00 88.44 95 ILE A CA 1
ATOM 724 C C . ILE A 1 95 ? 4.079 9.656 15.958 1.00 88.44 95 ILE A C 1
ATOM 726 O O . ILE A 1 95 ? 3.405 8.639 16.072 1.00 88.44 95 ILE A O 1
ATOM 730 N N . ASP A 1 96 ? 3.544 10.872 16.109 1.00 89.00 96 ASP A N 1
ATOM 731 C CA . ASP A 1 96 ? 2.121 11.049 16.426 1.00 89.00 96 ASP A CA 1
ATOM 732 C C . ASP A 1 96 ? 1.220 10.499 15.312 1.00 89.00 96 ASP A C 1
ATOM 734 O O . ASP A 1 96 ? 0.096 10.067 15.565 1.00 89.00 96 ASP A O 1
ATOM 738 N N . MET A 1 97 ? 1.687 10.540 14.063 1.00 87.88 97 MET A N 1
ATOM 739 C CA . MET A 1 97 ? 0.948 10.028 12.918 1.00 87.88 97 MET A CA 1
ATOM 740 C C . MET A 1 97 ? 0.953 8.500 12.863 1.00 87.8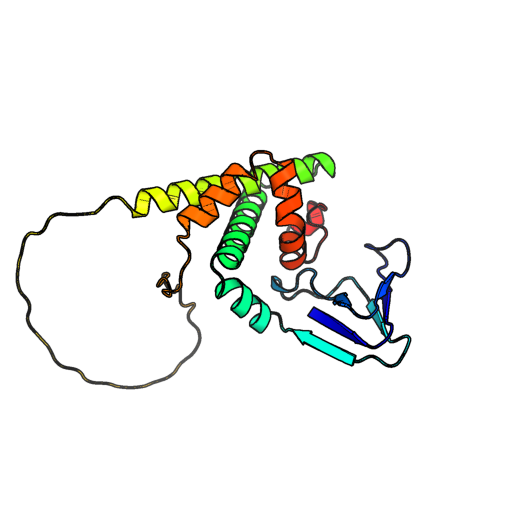8 97 MET A C 1
ATOM 742 O O . MET A 1 97 ? -0.093 7.918 12.581 1.00 87.88 97 MET A O 1
ATOM 746 N N . GLU A 1 98 ? 2.086 7.864 13.168 1.00 92.31 98 GLU A N 1
ATOM 747 C CA . GLU A 1 98 ? 2.186 6.410 13.356 1.00 92.31 98 GLU A CA 1
ATOM 748 C C . GLU A 1 98 ? 1.206 5.952 14.441 1.00 92.31 98 GLU A C 1
ATOM 750 O O . GLU A 1 98 ? 0.390 5.063 14.197 1.00 92.31 98 GLU A O 1
ATOM 755 N N . GLU A 1 99 ? 1.190 6.643 15.584 1.00 92.56 99 GLU A N 1
ATOM 756 C CA . GLU A 1 99 ? 0.275 6.349 16.689 1.00 92.56 99 GLU A CA 1
ATOM 757 C C . GLU A 1 99 ? -1.197 6.529 16.284 1.00 92.56 99 GLU A C 1
ATOM 759 O O . GLU A 1 99 ? -2.039 5.676 16.564 1.00 92.56 99 GLU A O 1
ATOM 764 N N . ARG A 1 100 ? -1.535 7.609 15.561 1.00 92.19 100 ARG A N 1
ATOM 765 C CA . ARG A 1 100 ? -2.905 7.848 15.066 1.00 92.19 100 ARG A CA 1
ATOM 766 C C . ARG A 1 100 ? -3.358 6.787 14.071 1.00 92.19 100 ARG A C 1
ATOM 768 O O . ARG A 1 100 ? -4.514 6.367 14.128 1.00 92.19 100 ARG A O 1
ATOM 775 N N . TRP A 1 101 ? -2.485 6.379 13.154 1.00 93.06 101 TRP A N 1
ATOM 776 C CA . TRP A 1 101 ? -2.772 5.277 12.241 1.00 93.06 101 TRP A CA 1
ATOM 777 C C . TRP A 1 101 ? -2.964 3.972 12.992 1.00 93.06 101 TRP A C 1
ATOM 779 O O . TRP A 1 101 ? -3.955 3.287 12.753 1.00 93.06 101 TRP A O 1
ATOM 789 N N . GLY A 1 102 ? -2.061 3.664 13.918 1.00 94.06 102 GLY A N 1
ATOM 790 C CA . GLY A 1 102 ? -2.137 2.492 14.773 1.00 94.06 102 GLY A CA 1
ATOM 791 C C . GLY A 1 102 ? -3.449 2.416 15.547 1.00 94.06 102 GLY A C 1
ATOM 792 O O . GLY A 1 102 ? -4.143 1.406 15.477 1.00 94.06 102 GLY A O 1
ATOM 793 N N . ALA A 1 103 ? -3.841 3.509 16.205 1.00 94.12 103 ALA A N 1
ATOM 794 C CA . ALA A 1 103 ? -5.104 3.603 16.930 1.00 94.12 103 ALA A CA 1
ATOM 795 C C . ALA A 1 103 ? -6.317 3.432 16.001 1.00 94.12 103 ALA A C 1
ATOM 797 O O . ALA A 1 103 ? -7.223 2.667 16.306 1.00 94.12 103 ALA A O 1
ATOM 798 N N . ALA A 1 104 ? -6.324 4.079 14.830 1.00 94.31 104 ALA A N 1
ATOM 799 C CA . ALA A 1 104 ? -7.429 3.946 13.879 1.00 94.31 104 ALA A CA 1
ATOM 800 C C . ALA A 1 104 ? -7.544 2.534 13.278 1.00 94.31 104 ALA A C 1
ATOM 802 O O . ALA A 1 104 ? -8.651 2.081 12.987 1.00 94.31 104 ALA A O 1
ATOM 803 N N . LEU A 1 105 ? -6.417 1.848 13.074 1.00 94.75 105 LEU A N 1
ATOM 804 C CA . LEU A 1 105 ? -6.376 0.450 12.644 1.00 94.75 105 LEU A CA 1
ATOM 805 C C . LEU A 1 105 ? -6.899 -0.475 13.743 1.00 94.75 105 LEU A C 1
ATOM 807 O O . LEU A 1 105 ? -7.697 -1.363 13.450 1.00 94.75 105 LEU A O 1
ATOM 811 N N . LEU A 1 106 ? -6.494 -0.242 14.991 1.00 93.12 106 LEU A N 1
ATOM 812 C CA . LEU A 1 106 ? -6.968 -1.000 16.144 1.00 93.12 106 LEU A CA 1
ATOM 813 C C . LEU A 1 106 ? -8.484 -0.839 16.334 1.00 93.12 106 LEU A C 1
ATOM 815 O O . LEU A 1 106 ? -9.187 -1.841 16.462 1.00 93.12 106 LEU A O 1
ATOM 819 N N . ASP A 1 107 ? -8.992 0.394 16.258 1.00 92.25 107 ASP A N 1
ATOM 820 C CA . ASP A 1 107 ? -10.429 0.690 16.290 1.00 92.25 107 ASP A CA 1
ATOM 821 C C . ASP A 1 107 ? -11.166 -0.077 15.177 1.00 92.25 107 ASP A C 1
ATOM 823 O O . ASP A 1 107 ? -12.155 -0.760 15.431 1.00 92.25 107 ASP A O 1
ATOM 827 N N . ALA A 1 108 ? -10.643 -0.052 13.945 1.00 92.19 108 ALA A N 1
ATOM 828 C CA . ALA A 1 108 ? -11.252 -0.759 12.818 1.00 92.19 108 ALA A CA 1
ATOM 829 C C . ALA A 1 108 ? -11.281 -2.288 13.017 1.00 92.19 108 ALA A C 1
ATOM 831 O O . ALA A 1 108 ? -12.271 -2.933 12.672 1.00 92.19 108 ALA A O 1
ATOM 832 N N . VAL A 1 109 ? -10.234 -2.888 13.597 1.00 89.62 109 VAL A N 1
ATOM 833 C CA . VAL A 1 109 ? -10.224 -4.322 13.948 1.00 89.62 109 VAL A CA 1
ATOM 834 C C . VAL A 1 109 ? -11.316 -4.639 14.978 1.00 89.62 109 VAL A C 1
ATOM 836 O O . VAL A 1 109 ? -12.033 -5.635 14.835 1.00 89.62 109 VAL A O 1
ATOM 839 N N . GLN A 1 110 ? -11.473 -3.792 15.999 1.00 88.25 110 GLN A N 1
ATOM 840 C CA . GLN A 1 110 ? -12.484 -3.965 17.048 1.00 88.25 110 GLN A CA 1
ATOM 841 C C . GLN A 1 110 ? -13.915 -3.798 16.516 1.00 88.25 110 GLN A C 1
ATOM 843 O O . GLN A 1 110 ? -14.803 -4.576 16.885 1.00 88.25 110 GLN A O 1
ATOM 848 N N . ASP A 1 111 ? -14.134 -2.846 15.610 1.00 87.69 111 ASP A N 1
ATOM 849 C CA . ASP A 1 111 ? -15.420 -2.635 14.945 1.00 87.69 111 ASP A CA 1
ATOM 850 C C . ASP A 1 111 ? -15.822 -3.867 14.126 1.00 87.69 111 ASP A C 1
ATOM 852 O O . ASP A 1 111 ? -16.926 -4.395 14.285 1.00 87.69 111 ASP A O 1
ATOM 856 N N . LEU A 1 112 ? -14.913 -4.398 13.297 1.00 84.62 112 LEU A N 1
ATOM 857 C CA . LEU A 1 112 ? -15.191 -5.594 12.496 1.00 84.62 112 LEU A CA 1
ATOM 858 C C . LEU A 1 112 ? -15.491 -6.819 13.370 1.00 84.62 112 LEU A C 1
ATOM 860 O O . LEU A 1 112 ? -16.400 -7.592 13.057 1.00 84.62 112 LEU A O 1
ATOM 864 N N . ARG A 1 113 ? -14.783 -6.976 14.493 1.00 82.12 113 ARG A N 1
ATOM 865 C CA . ARG A 1 113 ? -15.065 -8.030 15.477 1.00 82.12 113 ARG A CA 1
ATOM 866 C C . ARG A 1 113 ? -16.467 -7.892 16.072 1.00 82.12 113 ARG A C 1
ATOM 868 O O . ARG A 1 113 ? -17.176 -8.889 16.192 1.00 82.12 113 ARG A O 1
ATOM 875 N N . SER A 1 114 ? -16.862 -6.674 16.433 1.00 82.12 114 SER A N 1
ATOM 876 C CA . SER A 1 114 ? -18.177 -6.388 17.019 1.00 82.12 114 SER A CA 1
ATOM 877 C C . SER A 1 114 ? -19.311 -6.633 16.023 1.00 82.12 114 SER A C 1
ATOM 879 O O . SER A 1 114 ? -20.367 -7.141 16.389 1.00 82.12 114 SER A O 1
ATOM 881 N N . HIS A 1 115 ? -19.096 -6.339 14.741 1.00 77.00 115 HIS A N 1
ATOM 882 C CA . HIS A 1 115 ? -20.062 -6.676 13.700 1.00 77.00 115 HIS A CA 1
ATOM 883 C C . HIS A 1 115 ? -20.178 -8.191 13.488 1.00 77.00 115 HIS A C 1
ATOM 885 O O . HIS A 1 115 ? -21.293 -8.702 13.386 1.00 77.00 115 HIS A O 1
ATOM 891 N N . ALA A 1 116 ? -19.062 -8.927 13.488 1.00 70.75 116 ALA A N 1
ATOM 892 C CA . ALA A 1 116 ? -19.065 -10.379 13.306 1.00 70.75 116 ALA A CA 1
ATOM 893 C C . ALA A 1 116 ? -19.842 -11.130 14.407 1.00 70.75 116 ALA A C 1
ATOM 895 O O . ALA A 1 116 ? -20.491 -12.134 14.117 1.00 70.75 116 ALA A O 1
ATOM 896 N N . THR A 1 117 ? -19.835 -10.635 15.649 1.00 62.19 117 THR A N 1
ATOM 897 C CA . THR A 1 117 ? -20.608 -11.225 16.756 1.00 62.19 117 THR A CA 1
ATOM 898 C C . THR A 1 117 ? -22.104 -10.901 16.696 1.00 62.19 117 THR A C 1
ATOM 900 O O . THR A 1 117 ? -22.918 -11.728 17.103 1.00 62.19 117 THR A O 1
ATOM 903 N N . VAL A 1 118 ? -22.503 -9.745 16.151 1.00 58.34 118 VAL A N 1
ATOM 904 C CA . VAL A 1 118 ? -23.923 -9.349 16.026 1.00 58.34 118 VAL A CA 1
ATOM 905 C C . VAL A 1 118 ? -24.657 -10.151 14.946 1.00 58.34 118 VAL A C 1
ATOM 907 O O . VAL A 1 118 ? -25.810 -10.531 15.146 1.00 58.34 118 VAL A O 1
ATOM 910 N N . PHE A 1 119 ? -23.993 -10.488 13.835 1.00 50.22 119 PHE A N 1
ATOM 911 C CA . PHE A 1 119 ? -24.582 -11.315 12.767 1.00 50.22 119 PHE A CA 1
ATOM 912 C C . PHE A 1 119 ? -24.803 -12.791 13.155 1.00 50.22 119 PHE A C 1
ATOM 914 O O . PHE A 1 119 ? -25.382 -13.541 12.372 1.00 50.22 119 PHE A O 1
ATOM 921 N N . GLN A 1 120 ? -24.379 -13.217 14.351 1.00 47.78 120 GLN A N 1
ATOM 922 C CA . GLN A 1 120 ? -24.594 -14.573 14.868 1.00 47.78 120 GLN A CA 1
ATOM 923 C C . GLN A 1 120 ? -25.777 -14.705 15.836 1.00 47.78 120 GLN A C 1
ATOM 925 O O . GLN A 1 120 ? -26.054 -15.816 16.285 1.00 47.78 120 GLN A O 1
ATOM 930 N N . ILE A 1 121 ? -26.506 -13.628 16.156 1.00 40.50 121 ILE A N 1
ATOM 931 C CA . ILE A 1 121 ? -27.756 -13.770 16.915 1.00 40.50 121 ILE A CA 1
ATOM 932 C C . ILE A 1 121 ? -28.804 -14.357 15.955 1.00 40.50 121 ILE A C 1
ATOM 934 O O . ILE A 1 121 ? -29.157 -13.685 14.982 1.00 40.50 121 ILE A O 1
ATOM 938 N N . PRO A 1 122 ? -29.311 -15.588 16.172 1.00 40.00 122 PRO A N 1
ATOM 939 C CA . PRO A 1 122 ? -30.306 -16.170 15.287 1.00 40.00 122 PRO A CA 1
ATOM 940 C C . PRO A 1 122 ? -31.597 -15.358 15.411 1.00 40.00 122 PRO A C 1
ATOM 942 O O . PRO A 1 122 ? -32.317 -15.423 16.407 1.00 40.00 122 PRO A O 1
ATOM 945 N N . SER A 1 123 ? -31.862 -14.548 14.391 1.00 37.72 123 SER A N 1
ATOM 946 C CA . SER A 1 123 ? -33.124 -13.848 14.221 1.00 37.72 123 SER A CA 1
ATOM 947 C C . SER A 1 123 ? -34.196 -14.854 13.794 1.00 37.72 123 SER A C 1
ATOM 949 O O . SER A 1 123 ? -34.257 -15.245 12.634 1.00 37.72 123 SER A O 1
ATOM 951 N N . GLY A 1 124 ? -35.026 -15.252 14.761 1.00 38.22 124 GLY A N 1
ATOM 952 C CA . GLY A 1 124 ? -36.463 -15.429 14.548 1.00 38.22 124 GLY A CA 1
ATOM 953 C C . GLY A 1 124 ? -36.972 -16.825 14.192 1.00 38.22 124 GLY A C 1
ATOM 954 O O . GLY A 1 124 ? -36.900 -17.259 13.051 1.00 38.22 124 GLY A O 1
ATOM 955 N N . GLU A 1 125 ? -37.577 -17.463 15.195 1.00 38.31 125 GLU A N 1
ATOM 956 C CA . GLU A 1 125 ? -39.001 -17.838 15.188 1.00 38.31 125 GLU A CA 1
ATOM 957 C C . GLU A 1 125 ? -39.595 -18.344 13.861 1.00 38.31 125 GLU A C 1
ATOM 959 O O . GLU A 1 125 ? -39.979 -17.595 12.965 1.00 38.31 125 GLU A O 1
ATOM 964 N N . GLU A 1 126 ? -39.773 -19.660 13.812 1.00 36.56 126 GLU A N 1
ATOM 965 C CA . GLU A 1 126 ? -40.629 -20.354 12.863 1.00 36.56 126 GLU A CA 1
ATOM 966 C C . GLU A 1 126 ? -42.107 -20.062 13.184 1.00 36.56 126 GLU A C 1
ATOM 968 O O . GLU A 1 126 ? -42.637 -20.509 14.201 1.00 36.56 126 GLU A O 1
ATOM 973 N N . SER A 1 127 ? -42.800 -19.333 12.307 1.00 35.94 127 SER A N 1
ATOM 974 C CA . SER A 1 127 ? -44.254 -19.453 12.182 1.00 35.94 127 SER A CA 1
ATOM 975 C C . SER A 1 127 ? -44.698 -19.201 10.741 1.00 35.94 127 SER A C 1
ATOM 977 O O . SER A 1 127 ? -44.284 -18.252 10.079 1.00 35.94 127 SER A O 1
ATOM 979 N N . ALA A 1 128 ? -45.488 -20.149 10.252 1.00 34.69 128 ALA A N 1
ATOM 980 C CA . ALA A 1 128 ? -45.838 -20.402 8.864 1.00 34.69 128 ALA A CA 1
ATOM 981 C C . ALA A 1 128 ? -46.771 -19.349 8.238 1.00 34.69 128 ALA A C 1
ATOM 983 O O . ALA A 1 128 ? -47.676 -18.876 8.910 1.00 34.69 128 ALA A O 1
ATOM 984 N N . GLU A 1 129 ? -46.659 -19.098 6.923 1.00 30.62 129 GLU A N 1
ATOM 985 C CA . GLU A 1 129 ? -47.663 -19.554 5.937 1.00 30.62 129 GLU A CA 1
ATOM 986 C C . GLU A 1 129 ? -47.340 -19.165 4.471 1.00 30.62 129 GLU A C 1
ATOM 988 O O . GLU A 1 129 ? -47.082 -18.014 4.143 1.00 30.62 129 GLU A O 1
ATOM 993 N N . LYS A 1 130 ? -47.473 -20.178 3.599 1.00 31.25 130 LYS A N 1
ATOM 994 C CA . LYS A 1 130 ? -47.994 -20.193 2.211 1.00 31.25 130 LYS A CA 1
ATOM 995 C C . LYS A 1 130 ? -47.402 -19.313 1.090 1.00 31.25 130 LYS A C 1
ATOM 997 O O . LYS A 1 130 ? -47.660 -18.126 0.946 1.00 31.25 130 LYS A O 1
ATOM 1002 N N . THR A 1 131 ? -46.816 -20.027 0.127 1.00 32.59 131 THR A N 1
ATOM 1003 C CA . THR A 1 131 ? -46.745 -19.736 -1.325 1.00 32.59 131 THR A CA 1
ATOM 1004 C C . THR A 1 131 ? -48.138 -19.894 -2.000 1.00 32.59 131 THR A C 1
ATOM 1006 O O . THR A 1 131 ? -48.985 -20.551 -1.385 1.00 32.59 131 THR A O 1
ATOM 1009 N N . PRO A 1 132 ? -48.423 -19.395 -3.243 1.00 39.94 132 PRO A N 1
ATOM 1010 C CA . PRO A 1 132 ? -47.724 -19.853 -4.465 1.00 39.94 132 PRO A CA 1
ATOM 1011 C C . PRO A 1 132 ? -47.581 -18.890 -5.685 1.00 39.94 132 PRO A C 1
ATOM 1013 O O . PRO A 1 132 ? -48.397 -18.016 -5.942 1.00 39.94 132 PRO A O 1
ATOM 1016 N N . ASN A 1 133 ? -46.547 -19.188 -6.490 1.00 29.34 133 ASN A N 1
ATOM 1017 C CA . ASN A 1 133 ? -46.395 -19.098 -7.960 1.00 29.34 133 ASN A CA 1
ATOM 1018 C C . ASN A 1 133 ? -46.862 -17.866 -8.774 1.00 29.34 133 ASN A C 1
ATOM 1020 O O . ASN A 1 133 ? -48.057 -17.691 -9.002 1.00 29.34 133 ASN A O 1
ATOM 1024 N N . ARG A 1 134 ? -45.922 -17.257 -9.532 1.00 27.44 134 ARG A N 1
ATOM 1025 C CA . ARG A 1 134 ? -46.116 -17.057 -10.987 1.00 27.44 134 ARG A CA 1
ATOM 1026 C C . ARG A 1 134 ? -44.814 -16.997 -11.807 1.00 27.44 134 ARG A C 1
ATOM 1028 O O . ARG A 1 134 ? -43.856 -16.313 -11.483 1.00 27.44 134 ARG A O 1
ATOM 1035 N N . MET A 1 135 ? -44.887 -17.760 -12.892 1.00 27.81 135 MET A N 1
ATOM 1036 C CA . MET A 1 135 ? -44.002 -18.033 -14.025 1.00 27.81 135 MET A CA 1
ATOM 1037 C C . MET A 1 135 ? -43.201 -16.863 -14.641 1.00 27.81 135 MET A C 1
ATOM 1039 O O . MET A 1 135 ? -43.693 -15.749 -14.786 1.00 27.81 135 MET A O 1
ATOM 1043 N N . ARG A 1 136 ? -41.997 -17.231 -15.104 1.00 34.69 136 ARG A N 1
ATOM 1044 C CA . ARG A 1 136 ? -41.024 -16.533 -15.967 1.00 34.69 136 ARG A CA 1
ATOM 1045 C C . ARG A 1 136 ? -41.626 -15.799 -17.177 1.00 34.69 136 ARG A C 1
ATOM 1047 O O . ARG A 1 136 ? -42.435 -16.391 -17.884 1.00 34.69 136 ARG A O 1
ATOM 1054 N N . GLN A 1 137 ? -41.032 -14.658 -17.546 1.00 29.52 137 GLN A N 1
ATOM 1055 C CA . GLN A 1 137 ? -40.532 -14.444 -18.913 1.00 29.52 137 GLN A CA 1
ATOM 1056 C C . GLN A 1 137 ? -39.479 -13.326 -18.991 1.00 29.52 137 GLN A C 1
ATOM 1058 O O . GLN A 1 137 ? -39.578 -12.284 -18.356 1.00 29.52 137 GLN A O 1
ATOM 1063 N N . SER A 1 138 ? -38.449 -13.629 -19.770 1.00 34.50 138 SER A N 1
ATOM 1064 C CA . SER A 1 138 ? -37.255 -12.868 -20.123 1.00 34.50 138 SER A CA 1
ATOM 1065 C C . SER A 1 138 ? -37.535 -11.726 -21.099 1.00 34.50 138 SER A C 1
ATOM 1067 O O . SER A 1 138 ? -38.277 -11.919 -22.060 1.00 34.50 138 SER A O 1
ATOM 1069 N N . THR A 1 139 ? -36.848 -10.592 -20.953 1.00 29.39 139 THR A N 1
ATOM 1070 C CA . THR A 1 139 ? -36.501 -9.711 -22.082 1.00 29.39 139 THR A CA 1
ATOM 1071 C C . THR A 1 139 ? -35.203 -8.971 -21.759 1.00 29.39 139 THR A C 1
ATOM 1073 O O . THR A 1 139 ? -35.131 -8.211 -20.798 1.00 29.39 139 THR A O 1
ATOM 1076 N N . GLU A 1 140 ? -34.173 -9.238 -22.558 1.00 35.66 140 GLU A N 1
ATOM 1077 C CA . GLU A 1 140 ? -32.908 -8.507 -22.593 1.00 35.66 140 GLU A CA 1
ATOM 1078 C C . GLU A 1 140 ? -33.125 -7.064 -23.063 1.00 35.66 140 GLU A C 1
ATOM 1080 O O . GLU A 1 140 ? -33.849 -6.838 -24.034 1.00 35.66 140 GLU A O 1
ATOM 1085 N N . ARG A 1 141 ? -32.420 -6.108 -22.444 1.00 28.27 141 ARG A N 1
ATOM 1086 C CA . ARG A 1 141 ? -31.802 -4.960 -23.129 1.00 28.27 141 ARG A CA 1
ATOM 1087 C C . ARG A 1 141 ? -30.762 -4.295 -22.225 1.00 28.27 141 ARG A C 1
ATOM 1089 O O . ARG A 1 141 ? -31.031 -3.969 -21.075 1.00 28.27 141 ARG A O 1
ATOM 1096 N N . GLN A 1 142 ? -29.567 -4.143 -22.786 1.00 35.78 142 GLN A N 1
ATOM 1097 C CA . GLN A 1 142 ? -28.413 -3.428 -22.245 1.00 35.78 142 GLN A CA 1
ATOM 1098 C C . GLN A 1 142 ? -28.722 -1.941 -22.028 1.00 35.78 142 GLN A C 1
ATOM 1100 O O . GLN A 1 142 ? -29.325 -1.345 -22.915 1.00 35.78 142 GLN A O 1
ATOM 1105 N N . THR A 1 143 ? -28.190 -1.354 -20.948 1.00 26.45 143 THR A N 1
ATOM 1106 C CA . THR A 1 143 ? -27.452 -0.070 -20.953 1.00 26.45 143 THR A CA 1
ATOM 1107 C C . THR A 1 143 ? -26.789 0.188 -19.592 1.00 26.45 143 THR A C 1
ATOM 1109 O O . THR A 1 143 ? -27.461 0.227 -18.574 1.00 26.45 143 THR A O 1
ATOM 1112 N N . THR A 1 144 ? -25.462 0.342 -19.635 1.00 32.09 144 THR A N 1
ATOM 1113 C CA . THR A 1 144 ? -24.590 1.246 -18.854 1.00 32.09 144 THR A CA 1
ATOM 1114 C C . THR A 1 144 ? -24.883 1.577 -17.383 1.00 32.09 144 THR A C 1
ATOM 1116 O O . THR A 1 144 ? -25.807 2.316 -17.076 1.00 32.09 144 THR A O 1
ATOM 1119 N N . ALA A 1 145 ? -23.886 1.216 -16.564 1.00 39.06 145 ALA A N 1
ATOM 1120 C CA . ALA A 1 145 ? -23.363 1.958 -15.413 1.00 39.06 145 ALA A CA 1
ATOM 1121 C C . ALA A 1 145 ? -24.333 2.242 -14.260 1.00 39.06 145 ALA A C 1
ATOM 1123 O O . ALA A 1 145 ? -24.741 3.378 -14.061 1.00 39.06 145 ALA A O 1
ATOM 1124 N N . GLU A 1 146 ? -24.543 1.239 -13.409 1.00 30.14 146 GLU A N 1
ATOM 1125 C CA . GLU A 1 146 ? -24.902 1.472 -12.012 1.00 30.14 146 GLU A CA 1
ATOM 1126 C C . GLU A 1 146 ? -24.019 0.608 -11.107 1.00 30.14 146 GLU A C 1
ATOM 1128 O O . GLU A 1 146 ? -23.708 -0.546 -11.407 1.00 30.14 146 GLU A O 1
ATOM 1133 N N . GLN A 1 147 ? -23.526 1.250 -10.050 1.00 37.69 147 GLN A N 1
ATOM 1134 C CA . GLN A 1 147 ? -22.695 0.675 -9.004 1.00 37.69 147 GLN A CA 1
ATOM 1135 C C . GLN A 1 147 ? -23.470 -0.447 -8.318 1.00 37.69 147 GLN A C 1
ATOM 1137 O O . GLN A 1 147 ? -24.466 -0.208 -7.643 1.00 37.69 147 GLN A O 1
ATOM 1142 N N . ASP A 1 148 ? -23.003 -1.674 -8.507 1.00 30.09 148 ASP A N 1
ATOM 1143 C CA . ASP A 1 148 ? -23.565 -2.852 -7.866 1.00 30.09 148 ASP A CA 1
ATOM 1144 C C . ASP A 1 148 ? -22.945 -2.955 -6.461 1.00 30.09 148 ASP A C 1
ATOM 1146 O O . ASP A 1 148 ? -21.838 -3.477 -6.289 1.00 30.09 148 ASP A O 1
ATOM 1150 N N . GLU A 1 149 ? -23.632 -2.404 -5.454 1.00 38.25 149 GLU A N 1
ATOM 1151 C CA . GLU A 1 149 ? -23.465 -2.798 -4.050 1.00 38.25 149 GLU A CA 1
ATOM 1152 C C . GLU A 1 149 ? -23.851 -4.279 -3.920 1.00 38.25 149 GLU A C 1
ATOM 1154 O O . GLU A 1 149 ? -24.934 -4.642 -3.458 1.00 38.25 149 GLU A O 1
ATOM 1159 N N . ARG A 1 150 ? -22.960 -5.178 -4.352 1.00 34.12 150 ARG A N 1
ATOM 1160 C CA . ARG A 1 150 ? -23.137 -6.601 -4.080 1.00 34.12 150 ARG A CA 1
ATOM 1161 C C . ARG A 1 150 ? -22.856 -6.862 -2.619 1.00 34.12 150 ARG A C 1
ATOM 1163 O O . ARG A 1 150 ? -21.712 -7.001 -2.189 1.00 34.12 150 ARG A O 1
ATOM 1170 N N . ILE A 1 151 ? -23.959 -6.969 -1.892 1.00 38.38 151 ILE A N 1
ATOM 1171 C CA . ILE A 1 151 ? -24.072 -7.674 -0.626 1.00 38.38 151 ILE A CA 1
ATOM 1172 C C . ILE A 1 151 ? -23.297 -8.993 -0.731 1.00 38.38 151 ILE A C 1
ATOM 1174 O O . ILE A 1 151 ? -23.491 -9.803 -1.639 1.00 38.38 151 ILE A O 1
ATOM 1178 N N . PHE A 1 152 ? -22.382 -9.144 0.218 1.00 36.47 152 PHE A N 1
ATOM 1179 C CA . PHE A 1 152 ? -21.496 -10.274 0.430 1.00 36.47 152 PHE A CA 1
ATOM 1180 C C . PHE A 1 152 ? -22.251 -11.611 0.396 1.00 36.47 152 PHE A C 1
ATOM 1182 O O . PHE A 1 152 ? -23.108 -11.876 1.236 1.00 36.47 152 PHE A O 1
ATOM 1189 N N . THR A 1 153 ? -21.890 -12.487 -0.543 1.00 30.44 153 THR A N 1
ATOM 1190 C CA . THR A 1 153 ? -22.168 -13.923 -0.432 1.00 30.44 153 THR A CA 1
ATOM 1191 C C . THR A 1 153 ? -20.860 -14.623 -0.063 1.00 30.44 153 THR A C 1
ATOM 1193 O O . THR A 1 153 ? -19.938 -14.606 -0.888 1.00 30.44 153 THR A O 1
ATOM 1196 N N . PRO A 1 154 ? -20.736 -15.224 1.136 1.00 36.41 154 PRO A N 1
ATOM 1197 C CA . PRO A 1 154 ? -19.512 -15.899 1.545 1.00 36.41 154 PRO A CA 1
ATOM 1198 C C . PRO A 1 154 ? -19.265 -17.104 0.635 1.00 36.41 154 PRO A C 1
ATOM 1200 O O . PRO A 1 154 ? -20.002 -18.091 0.653 1.00 36.41 154 PRO A O 1
ATOM 1203 N N . SER A 1 155 ? -18.222 -17.013 -0.189 1.00 34.56 155 SER A N 1
ATOM 1204 C CA . SER A 1 155 ? -17.721 -18.140 -0.969 1.00 34.56 155 SER A CA 1
ATOM 1205 C C . SER A 1 155 ? -17.070 -19.138 -0.018 1.00 34.56 155 SER A C 1
ATOM 1207 O O . SER A 1 155 ? -16.019 -18.879 0.556 1.00 34.56 155 SER A O 1
ATOM 1209 N N . THR A 1 156 ? -17.694 -20.300 0.118 1.00 43.19 156 THR A N 1
ATOM 1210 C CA . THR A 1 156 ? -17.306 -21.389 1.013 1.00 43.19 156 THR A CA 1
ATOM 1211 C C . THR A 1 156 ? -15.952 -21.995 0.614 1.00 43.19 156 THR A C 1
ATOM 1213 O O . THR A 1 156 ? -15.883 -22.815 -0.304 1.00 43.19 156 THR A O 1
ATOM 1216 N N . ARG A 1 157 ? -14.861 -21.628 1.307 1.00 41.81 157 ARG A N 1
ATOM 1217 C CA . ARG A 1 157 ? -13.658 -22.477 1.414 1.00 41.81 157 ARG A CA 1
ATOM 1218 C C . ARG A 1 157 ? -12.782 -22.133 2.634 1.00 41.81 157 ARG A C 1
ATOM 1220 O O . ARG A 1 157 ? -11.857 -21.342 2.541 1.00 41.81 157 ARG A O 1
ATOM 1227 N N . ASN A 1 158 ? -13.052 -22.855 3.724 1.00 46.41 158 ASN A N 1
ATOM 1228 C CA . ASN A 1 158 ? -12.162 -23.252 4.827 1.00 46.41 158 ASN A CA 1
ATOM 1229 C C . ASN A 1 158 ? -11.267 -22.179 5.477 1.00 46.41 158 ASN A C 1
ATOM 1231 O O . ASN A 1 158 ? -10.048 -22.326 5.532 1.00 46.41 158 ASN A O 1
ATOM 1235 N N . GLY A 1 159 ? -11.902 -21.185 6.079 1.00 54.56 159 GLY A N 1
ATOM 1236 C CA . GLY A 1 159 ? -11.411 -20.418 7.218 1.00 54.56 159 GLY A CA 1
ATOM 1237 C C . GLY A 1 159 ? -12.645 -19.861 7.917 1.00 54.56 159 GLY A C 1
ATOM 1238 O O . GLY A 1 159 ? -13.602 -19.501 7.243 1.00 54.56 159 GLY A O 1
ATOM 1239 N N . ASP A 1 160 ? -12.711 -19.890 9.245 1.00 66.88 160 ASP A N 1
ATOM 1240 C CA . ASP A 1 160 ? -13.750 -19.121 9.931 1.00 66.88 160 ASP A CA 1
ATOM 1241 C C . ASP A 1 160 ? -13.232 -17.676 10.021 1.00 66.88 160 ASP A C 1
ATOM 1243 O O . ASP A 1 160 ? -12.188 -17.459 10.652 1.00 66.88 160 ASP A O 1
ATOM 1247 N N . PRO A 1 161 ? -13.895 -16.684 9.395 1.00 64.12 161 PRO A N 1
ATOM 1248 C CA . PRO A 1 161 ? -13.486 -15.284 9.470 1.00 64.12 161 PRO A CA 1
ATOM 1249 C C . PRO A 1 161 ? -13.313 -14.797 10.913 1.00 64.12 161 PRO A C 1
ATOM 1251 O O . PRO A 1 161 ? -12.461 -13.947 11.172 1.00 64.12 161 PRO A O 1
ATOM 1254 N N . LEU A 1 162 ? -14.062 -15.372 11.863 1.00 66.25 162 LEU A N 1
ATOM 1255 C CA . LEU A 1 162 ? -13.913 -15.093 13.290 1.00 66.25 162 LEU A CA 1
ATOM 1256 C C . LEU A 1 162 ? -12.595 -15.601 13.865 1.00 66.25 162 LEU A C 1
ATOM 1258 O O . LEU A 1 162 ? -11.998 -14.909 14.680 1.00 66.25 162 LEU A O 1
ATOM 1262 N N . VAL A 1 163 ? -12.106 -16.761 13.429 1.00 72.00 163 VAL A N 1
ATOM 1263 C CA . VAL A 1 163 ? -10.818 -17.303 13.888 1.00 72.00 163 VAL A CA 1
ATOM 1264 C C . VAL A 1 163 ? -9.666 -16.438 13.380 1.00 72.00 163 VAL A C 1
ATOM 1266 O O . VAL A 1 163 ? -8.745 -16.137 14.136 1.00 72.00 163 VAL A O 1
ATOM 1269 N N . ALA A 1 164 ? -9.735 -15.979 12.126 1.00 69.31 164 ALA A N 1
ATOM 1270 C CA . ALA A 1 164 ? -8.751 -15.048 11.578 1.00 69.31 164 ALA A CA 1
ATOM 1271 C C . ALA A 1 164 ? -8.776 -13.698 12.316 1.00 69.31 164 ALA A C 1
ATOM 1273 O O . ALA A 1 164 ? -7.729 -13.203 12.727 1.00 69.31 164 ALA A O 1
ATOM 1274 N N . LEU A 1 165 ? -9.967 -13.134 12.543 1.00 70.25 165 LEU A N 1
ATOM 1275 C CA . LEU A 1 165 ? -10.158 -11.909 13.327 1.00 70.25 165 LEU A CA 1
ATOM 1276 C C . LEU A 1 165 ? -9.648 -12.045 14.765 1.00 70.25 165 LEU A C 1
ATOM 1278 O O . LEU A 1 165 ? -9.037 -11.118 15.294 1.00 70.25 165 LEU A O 1
ATOM 1282 N N . GLN A 1 166 ? -9.883 -13.193 15.395 1.00 73.06 166 GLN A N 1
ATOM 1283 C CA . GLN A 1 166 ? -9.456 -13.448 16.762 1.00 73.06 166 GLN A CA 1
ATOM 1284 C C . GLN A 1 166 ? -7.934 -13.571 16.863 1.00 73.06 166 GLN A C 1
ATOM 1286 O O . GLN A 1 166 ? -7.337 -12.908 17.705 1.00 73.06 166 GLN A O 1
ATOM 1291 N N . ALA A 1 167 ? -7.295 -14.304 15.948 1.00 72.50 167 ALA A N 1
ATOM 1292 C CA . ALA A 1 167 ? -5.837 -14.388 15.888 1.00 72.50 167 ALA A CA 1
ATOM 1293 C C . ALA A 1 167 ? -5.180 -13.015 15.637 1.00 72.50 167 ALA A C 1
ATOM 1295 O O . ALA A 1 167 ? -4.173 -12.682 16.264 1.00 72.50 167 ALA A O 1
ATOM 1296 N N . ILE A 1 168 ? -5.770 -12.191 14.759 1.00 74.94 168 ILE A N 1
ATOM 1297 C CA . ILE A 1 168 ? -5.320 -10.811 14.520 1.00 74.94 168 ILE A CA 1
ATOM 1298 C C . ILE A 1 168 ? -5.452 -9.982 15.801 1.00 74.94 168 ILE A C 1
ATOM 1300 O O . ILE A 1 168 ? -4.502 -9.312 16.185 1.00 74.94 168 ILE A O 1
ATOM 1304 N N . SER A 1 169 ? -6.597 -10.048 16.484 1.00 72.25 169 SER A N 1
ATOM 1305 C CA . SER A 1 169 ? -6.855 -9.276 17.706 1.00 72.25 169 SER A CA 1
ATOM 1306 C C . SER A 1 169 ? -5.973 -9.687 18.886 1.00 72.25 169 SER A C 1
ATOM 1308 O O . SER A 1 169 ? -5.699 -8.847 19.735 1.00 72.25 169 SER A O 1
ATOM 1310 N N . GLU A 1 170 ? -5.575 -10.955 18.979 1.00 77.94 170 GLU A N 1
ATOM 1311 C CA . GLU A 1 170 ? -4.664 -11.439 20.026 1.00 77.94 170 GLU A CA 1
ATOM 1312 C C . GLU A 1 170 ? -3.214 -11.006 19.770 1.00 77.94 170 GLU A C 1
ATOM 1314 O O . GLU A 1 170 ? -2.436 -10.880 20.710 1.00 77.94 170 GLU A O 1
ATOM 1319 N N . THR A 1 171 ? -2.859 -10.765 18.505 1.00 81.81 171 THR A N 1
ATOM 1320 C CA . THR A 1 171 ? -1.500 -10.377 18.096 1.00 81.81 171 THR A CA 1
ATOM 1321 C C . THR A 1 171 ? -1.325 -8.859 17.998 1.00 81.81 171 THR A C 1
ATOM 1323 O O . THR A 1 171 ? -0.224 -8.356 18.198 1.00 81.81 171 THR A O 1
ATOM 1326 N N . LEU A 1 172 ? -2.391 -8.131 17.658 1.00 85.62 172 LEU A N 1
ATOM 1327 C CA . LEU A 1 172 ? -2.387 -6.687 17.433 1.00 85.62 172 LEU A CA 1
ATOM 1328 C C . LEU A 1 172 ? -3.135 -5.972 18.564 1.00 85.62 172 LEU A C 1
ATOM 1330 O O . LEU A 1 172 ? -4.288 -5.569 18.410 1.00 85.62 172 LEU A O 1
ATOM 1334 N N . ASP A 1 173 ? -2.485 -5.853 19.716 1.00 84.12 173 ASP A N 1
ATOM 1335 C CA . ASP A 1 173 ? -3.046 -5.261 20.935 1.00 84.12 173 ASP A CA 1
ATOM 1336 C C . ASP A 1 173 ? -2.633 -3.795 21.153 1.00 84.12 173 ASP A C 1
ATOM 1338 O O . ASP A 1 173 ? -3.237 -3.085 21.959 1.00 84.12 173 ASP A O 1
ATOM 1342 N N . THR A 1 174 ? -1.629 -3.319 20.414 1.00 89.56 174 THR A N 1
ATOM 1343 C CA . THR A 1 174 ? -1.089 -1.957 20.516 1.00 89.56 174 THR A CA 1
ATOM 1344 C C . THR A 1 174 ? -1.160 -1.215 19.187 1.00 89.56 174 THR A C 1
ATOM 1346 O O . THR A 1 174 ? -1.005 -1.814 18.120 1.00 89.56 174 THR A O 1
ATOM 1349 N N . ALA A 1 175 ? -1.300 0.113 19.245 1.00 90.50 175 ALA A N 1
ATOM 1350 C CA . ALA A 1 175 ? -1.272 0.978 18.066 1.00 90.50 175 ALA A CA 1
ATOM 1351 C C . ALA A 1 175 ? -0.008 0.752 17.217 1.00 90.50 175 ALA A C 1
ATOM 1353 O O . ALA A 1 175 ? -0.103 0.581 16.001 1.00 90.50 175 ALA A O 1
ATOM 1354 N N . GLN A 1 176 ? 1.158 0.653 17.860 1.00 90.94 176 GLN A N 1
ATOM 1355 C CA . GLN A 1 176 ? 2.420 0.369 17.181 1.00 90.94 176 GLN A CA 1
ATOM 1356 C C . GLN A 1 176 ? 2.377 -0.962 16.412 1.00 90.94 176 GLN A C 1
ATOM 1358 O O . GLN A 1 176 ? 2.667 -0.982 15.216 1.00 90.94 176 GLN A O 1
ATOM 1363 N N . SER A 1 177 ? 1.962 -2.058 17.062 1.00 90.62 177 SER A N 1
ATOM 1364 C CA . SER A 1 177 ? 1.877 -3.374 16.409 1.00 90.62 177 SER A CA 1
ATOM 1365 C C . SER A 1 177 ? 0.918 -3.368 15.213 1.00 90.62 177 SER A C 1
ATOM 1367 O O . SER A 1 177 ? 1.239 -3.918 14.158 1.00 90.62 177 SER A O 1
ATOM 1369 N N . CYS A 1 178 ? -0.228 -2.684 15.333 1.00 91.44 178 CYS A N 1
ATOM 1370 C CA . CYS A 1 178 ? -1.174 -2.511 14.236 1.00 91.44 178 CYS A CA 1
ATOM 1371 C C . CYS A 1 178 ? -0.538 -1.755 13.070 1.00 91.44 178 CYS A C 1
ATOM 1373 O O . CYS A 1 178 ? -0.644 -2.190 11.923 1.00 91.44 178 CYS A O 1
ATOM 1375 N N . PHE A 1 179 ? 0.115 -0.625 13.348 1.00 92.88 179 PHE A N 1
ATOM 1376 C CA . PHE A 1 179 ? 0.731 0.175 12.301 1.00 92.88 179 PHE A CA 1
ATOM 1377 C C . PHE A 1 179 ? 1.797 -0.626 11.550 1.00 92.88 179 PHE A C 1
ATOM 1379 O O . PHE A 1 179 ? 1.728 -0.717 10.326 1.00 92.88 179 PHE A O 1
ATOM 1386 N N . GLU A 1 180 ? 2.719 -1.274 12.263 1.00 92.44 180 GLU A N 1
ATOM 1387 C CA . GLU A 1 180 ? 3.779 -2.087 11.658 1.00 92.44 180 GLU A CA 1
ATOM 1388 C C . GLU A 1 180 ? 3.214 -3.226 10.795 1.00 92.44 180 GLU A C 1
ATOM 1390 O O . GLU A 1 180 ? 3.671 -3.435 9.667 1.00 92.44 180 GLU A O 1
ATOM 1395 N N . ALA A 1 181 ? 2.178 -3.921 11.278 1.00 92.00 181 ALA A N 1
ATOM 1396 C CA . ALA A 1 181 ? 1.556 -5.032 10.561 1.00 92.00 181 ALA A CA 1
ATOM 1397 C C . ALA A 1 181 ? 0.844 -4.595 9.268 1.00 92.00 181 ALA A C 1
ATOM 1399 O O . ALA A 1 181 ? 0.915 -5.290 8.252 1.00 92.00 181 ALA A O 1
ATOM 1400 N N . PHE A 1 182 ? 0.162 -3.445 9.285 1.00 93.19 182 PHE A N 1
ATOM 1401 C CA . PHE A 1 182 ? -0.637 -2.967 8.151 1.00 93.19 182 PHE A CA 1
ATOM 1402 C C . PHE A 1 182 ? 0.095 -1.983 7.234 1.00 93.19 182 PHE A C 1
ATOM 1404 O O . PHE A 1 182 ? -0.372 -1.731 6.120 1.00 93.19 182 PHE A O 1
ATOM 1411 N N . MET A 1 183 ? 1.252 -1.457 7.642 1.00 92.50 183 MET A N 1
ATOM 1412 C CA . MET A 1 183 ? 2.028 -0.474 6.881 1.00 92.50 183 MET A CA 1
ATOM 1413 C C . MET A 1 183 ? 2.262 -0.873 5.408 1.00 92.50 183 MET A C 1
ATOM 1415 O O . MET A 1 183 ? 2.042 -0.025 4.537 1.00 92.50 183 MET A O 1
ATOM 1419 N N . PRO A 1 184 ? 2.632 -2.126 5.060 1.00 91.50 184 PRO A N 1
ATOM 1420 C CA . PRO A 1 184 ? 2.795 -2.512 3.656 1.00 91.50 184 PRO A CA 1
ATOM 1421 C C . PRO A 1 184 ? 1.515 -2.333 2.829 1.00 91.50 184 PRO A C 1
ATOM 1423 O O . PRO A 1 184 ? 1.569 -1.875 1.688 1.00 91.50 184 PRO A O 1
ATOM 1426 N N . LEU A 1 185 ? 0.352 -2.651 3.404 1.00 92.81 185 LEU A N 1
ATOM 1427 C CA . LEU A 1 185 ? -0.935 -2.506 2.726 1.00 92.81 185 LEU A CA 1
ATOM 1428 C C . LEU A 1 185 ? -1.354 -1.034 2.621 1.00 92.81 185 LEU A C 1
ATOM 1430 O O . LEU A 1 185 ? -1.896 -0.632 1.591 1.00 92.81 185 LEU A O 1
ATOM 1434 N N . LEU A 1 186 ? -1.028 -0.212 3.623 1.00 92.19 186 LEU A N 1
ATOM 1435 C CA . LEU A 1 186 ? -1.231 1.237 3.559 1.00 92.19 186 LEU A CA 1
ATOM 1436 C C . LEU A 1 186 ? -0.441 1.873 2.410 1.00 92.19 186 LEU A C 1
ATOM 1438 O O . LEU A 1 186 ? -1.009 2.674 1.671 1.00 92.19 186 LEU A O 1
ATOM 1442 N N . TYR A 1 187 ? 0.819 1.480 2.188 1.00 90.50 187 TYR A N 1
ATOM 1443 C CA . TYR A 1 187 ? 1.587 1.946 1.024 1.00 90.50 187 TYR A CA 1
ATOM 1444 C C . TYR A 1 187 ? 0.970 1.502 -0.302 1.00 90.50 187 TYR A C 1
ATOM 1446 O O . TYR A 1 187 ? 1.016 2.241 -1.280 1.00 90.50 187 TYR A O 1
ATOM 1454 N N . ILE A 1 188 ? 0.371 0.313 -0.357 1.00 91.69 188 ILE A N 1
ATOM 1455 C CA . ILE A 1 188 ? -0.309 -0.174 -1.562 1.00 91.69 188 ILE A CA 1
ATOM 1456 C C . ILE A 1 188 ? -1.605 0.606 -1.837 1.00 91.69 188 ILE A C 1
ATOM 1458 O O . ILE A 1 188 ? -1.972 0.836 -2.995 1.00 91.69 188 ILE A O 1
ATOM 1462 N N . MET A 1 189 ? -2.299 1.026 -0.779 1.00 90.00 189 MET A N 1
ATOM 1463 C CA . MET A 1 189 ? -3.518 1.826 -0.867 1.00 90.00 189 MET A CA 1
ATOM 1464 C C . MET A 1 189 ? -3.246 3.290 -1.205 1.00 90.00 189 MET A C 1
ATOM 1466 O O . MET A 1 189 ? -3.967 3.867 -2.020 1.00 90.00 189 MET A O 1
ATOM 1470 N N . LEU A 1 190 ? -2.226 3.890 -0.592 1.00 86.38 190 LEU A N 1
ATOM 1471 C CA . LEU A 1 190 ? -1.983 5.325 -0.657 1.00 86.38 190 LEU A CA 1
ATOM 1472 C C . LEU A 1 190 ? -0.876 5.673 -1.666 1.00 86.38 190 LEU A C 1
ATOM 1474 O O . LEU A 1 190 ? 0.193 5.066 -1.639 1.00 86.38 190 LEU A O 1
ATOM 1478 N N . PRO A 1 191 ? -1.085 6.682 -2.535 1.00 77.56 191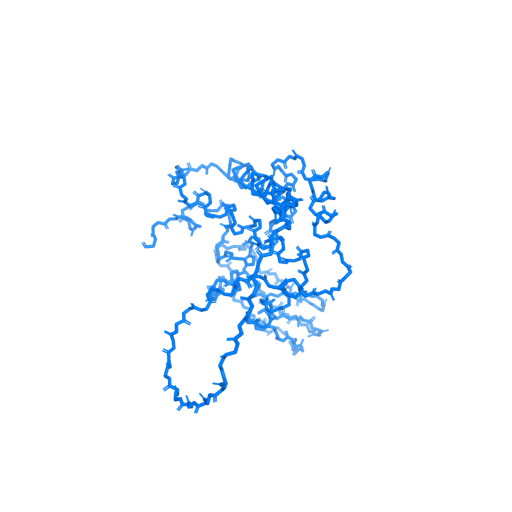 PRO A N 1
ATOM 1479 C CA . PRO A 1 191 ? -0.027 7.206 -3.409 1.00 77.56 191 PRO A CA 1
ATOM 1480 C C . PRO A 1 191 ? 1.171 7.783 -2.653 1.00 77.56 191 PRO A C 1
ATOM 1482 O O . PRO A 1 191 ? 2.272 7.890 -3.193 1.00 77.56 191 PRO A O 1
ATOM 1485 N N . THR A 1 192 ? 0.931 8.226 -1.426 1.00 80.56 192 THR A N 1
ATOM 1486 C CA . THR A 1 192 ? 1.801 9.112 -0.659 1.00 80.56 192 THR A CA 1
ATOM 1487 C C . THR A 1 192 ? 2.540 8.337 0.420 1.00 80.56 192 THR A C 1
ATOM 1489 O O . THR A 1 192 ? 2.414 7.119 0.539 1.00 80.56 192 THR A O 1
ATOM 1492 N N . ASP A 1 193 ? 3.404 9.003 1.185 1.00 81.69 193 ASP A N 1
ATOM 1493 C CA . ASP A 1 193 ? 3.781 8.462 2.492 1.00 81.69 193 ASP A CA 1
ATOM 1494 C C . ASP A 1 193 ? 2.539 8.507 3.393 1.00 81.69 193 ASP A C 1
ATOM 1496 O O . ASP A 1 193 ? 2.012 9.603 3.593 1.00 81.69 193 ASP A O 1
ATOM 1500 N N . PRO A 1 194 ? 2.046 7.367 3.923 1.00 79.44 194 PRO A N 1
ATOM 1501 C CA . PRO A 1 194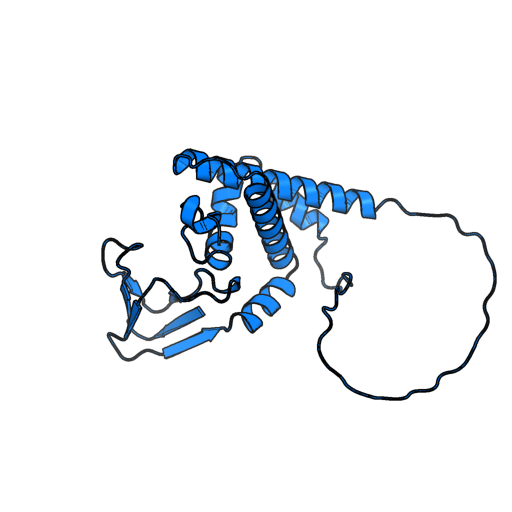 ? 0.984 7.351 4.920 1.00 79.44 194 PRO A CA 1
ATOM 1502 C C . PRO A 1 194 ? 1.313 8.225 6.128 1.00 79.44 194 PRO A C 1
ATOM 1504 O O . PRO A 1 194 ? 0.397 8.606 6.841 1.00 79.44 194 PRO A O 1
ATOM 1507 N N . LEU A 1 195 ? 2.589 8.547 6.351 1.00 82.12 195 LEU A N 1
ATOM 1508 C CA . LEU A 1 195 ? 3.071 9.406 7.426 1.00 82.12 195 LEU A CA 1
ATOM 1509 C C . LEU A 1 195 ? 3.275 10.873 7.017 1.00 82.12 195 LEU A C 1
ATOM 1511 O O . LEU A 1 195 ? 3.824 11.664 7.782 1.00 82.12 195 LEU A O 1
ATOM 1515 N N . ASP A 1 196 ? 2.811 11.249 5.827 1.00 80.25 196 ASP A N 1
ATOM 1516 C CA . ASP A 1 196 ? 2.646 12.635 5.404 1.00 80.25 196 ASP A CA 1
ATOM 1517 C C . ASP A 1 196 ? 1.152 12.992 5.427 1.00 80.25 196 ASP A C 1
ATOM 1519 O O . ASP A 1 196 ? 0.378 12.592 4.548 1.00 80.25 196 ASP A O 1
ATOM 1523 N N . TRP A 1 197 ? 0.738 13.718 6.471 1.00 73.50 197 TRP A N 1
ATOM 1524 C CA . TRP A 1 197 ? -0.665 14.043 6.741 1.00 73.50 197 TRP A CA 1
ATOM 1525 C C . TRP A 1 197 ? -1.293 14.906 5.654 1.00 73.50 197 TRP A C 1
ATOM 1527 O O . TRP A 1 197 ? -2.377 14.589 5.157 1.00 73.50 197 TRP A O 1
ATOM 1537 N N . ASN A 1 198 ? -0.592 15.959 5.241 1.00 73.00 198 ASN A N 1
ATOM 1538 C CA . ASN A 1 198 ? -1.074 16.872 4.215 1.00 73.00 198 ASN A CA 1
ATOM 1539 C C . ASN A 1 198 ? -1.214 16.170 2.873 1.00 73.00 198 ASN A C 1
ATOM 1541 O O . ASN A 1 198 ? -2.200 16.380 2.173 1.00 73.00 198 ASN A O 1
ATOM 1545 N N . THR A 1 199 ? -0.280 15.294 2.521 1.00 73.50 199 THR A N 1
ATOM 1546 C CA . THR A 1 199 ? -0.364 14.614 1.229 1.00 73.50 199 THR A CA 1
ATOM 1547 C C . THR A 1 199 ? -1.378 13.457 1.260 1.00 73.50 199 THR A C 1
ATOM 1549 O O . THR A 1 199 ? -2.030 13.187 0.253 1.00 73.50 199 THR A O 1
ATOM 1552 N N . SER A 1 200 ? -1.603 12.821 2.418 1.00 69.69 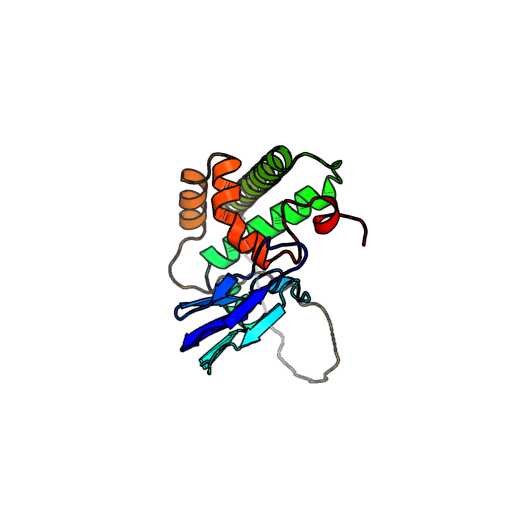200 SER A N 1
ATOM 1553 C CA . SER A 1 200 ? -2.552 11.699 2.570 1.00 69.69 200 SER A CA 1
ATOM 1554 C C . SER A 1 200 ? -4.015 12.118 2.797 1.00 69.69 200 SER A C 1
ATOM 1556 O O . SER A 1 200 ? -4.937 11.415 2.370 1.00 69.69 200 SER A O 1
ATOM 1558 N N . PHE A 1 201 ? -4.243 13.248 3.475 1.00 73.31 201 PHE A N 1
ATOM 1559 C CA . PHE A 1 201 ? -5.571 13.728 3.890 1.00 73.31 201 PHE A CA 1
ATOM 1560 C C . PHE A 1 201 ? -5.852 15.192 3.537 1.00 73.31 201 PHE A C 1
ATOM 1562 O O . PHE A 1 201 ? -6.945 15.690 3.830 1.00 73.31 201 PHE A O 1
ATOM 1569 N N . GLY A 1 202 ? -4.894 15.886 2.920 1.00 60.12 202 GLY A N 1
ATOM 1570 C CA . GLY A 1 202 ? -5.073 17.253 2.449 1.00 60.12 202 GLY A CA 1
ATOM 1571 C C . GLY A 1 202 ? -6.238 17.375 1.477 1.00 60.12 202 GLY A C 1
ATOM 1572 O O . GLY A 1 202 ? -6.686 16.410 0.853 1.00 60.12 202 GLY A O 1
ATOM 1573 N N . LYS A 1 203 ? -6.774 18.593 1.386 1.00 52.06 203 LYS A N 1
ATOM 1574 C CA . LYS A 1 203 ? -7.893 18.895 0.494 1.00 52.06 203 LYS A CA 1
ATOM 1575 C C . LYS A 1 203 ? -7.452 18.667 -0.955 1.00 52.06 203 LYS A C 1
ATOM 1577 O O . LYS A 1 203 ? -6.608 19.410 -1.449 1.00 52.06 203 LYS A O 1
ATOM 1582 N N . ALA A 1 204 ? -8.030 17.651 -1.593 1.00 45.03 204 ALA A N 1
ATOM 1583 C CA . ALA A 1 204 ? -8.192 17.634 -3.043 1.00 45.03 204 ALA A CA 1
ATOM 1584 C C . ALA A 1 204 ? -9.148 18.757 -3.466 1.00 45.03 204 ALA A C 1
ATOM 1586 O O . ALA A 1 204 ? -10.098 19.035 -2.690 1.00 45.03 204 ALA A O 1
#

pLDDT: mean 76.8, std 22.4, range [26.45, 97.88]

Solvent-accessible surface area (backbone atoms only — not comparable to full-atom values): 12245 Å² total; per-residue (Å²): 57,39,35,31,70,37,46,35,32,41,36,38,27,95,86,84,38,98,60,74,43,80,40,38,60,79,34,69,47,60,44,49,1,30,75,58,74,45,81,62,78,58,50,76,44,78,76,42,82,66,45,71,50,80,46,53,48,66,62,50,50,52,53,35,63,72,34,70,70,49,33,50,53,50,50,23,53,51,44,17,51,53,54,54,58,70,64,65,68,78,86,71,55,55,69,57,39,46,45,51,49,1,44,34,33,45,50,27,51,53,50,53,52,55,51,60,60,59,76,64,60,85,83,71,85,92,76,88,83,83,86,83,89,83,83,90,84,89,80,93,80,91,80,85,90,75,87,76,84,71,75,87,73,86,79,89,75,95,70,59,70,65,58,56,51,48,56,48,53,74,69,40,81,44,30,64,52,31,30,67,73,43,44,69,58,48,32,24,46,33,68,45,57,85,64,35,56,63,77,64,64,44,88,126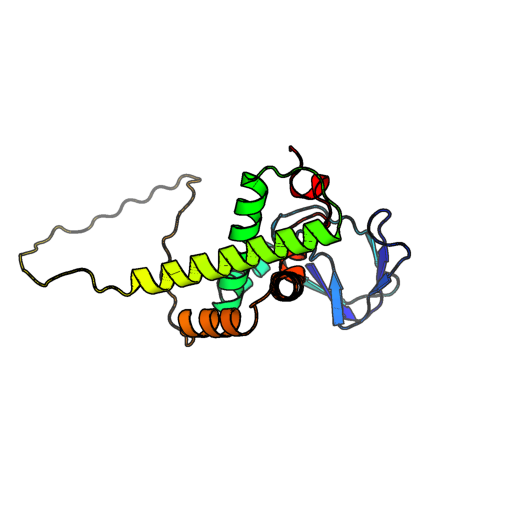

Sequence (204 aa):
MYFVTKGFLNMQSTSLLDRPVGLCDGSYFGERGLLGCTISAYTVTTARACDLFSLSSEAFTQVLRKHEFSSLALDVCTGAYKHLKAKRAPDCSRIDMEERWGAALLDAVQDLRSHATVFQIPSGEESAEKTPNRMRQSTERQTTAEQDERIFTPSTRNGDPLVALQAISETLDTAQSCFEAFMPLLYIMLPTDPLDWNTSFGKA

Nearest PDB structures (foldseek):
  6uqf-assembly1_A  TM=6.267E-01  e=1.315E-03  Homo sapiens
  8t4y-assembly1_A  TM=5.364E-01  e=1.538E-03  Homo sapiens
  7rtj-assembly1_A  TM=8.265E-01  e=4.607E-02  Spirochaeta thermophila
  8vtb-assembly1_A  TM=8.042E-01  e=5.679E-02  Spirochaeta thermophila

Organism: NCBI:txid129364

Foldseek 3Di:
DKAWQAAKKWKDAPPPDPDIDIAGHGGDDPLFQQLVVDDARIDIGGPTDTDMDDDHSVNVVVVLCVDLLSVLLLQLQVQLLVVLLVVPDDDDALVVLLLSSLVSSLVSLVVVLVVVVVVPPDDDDDDDDDDDDDDDDDDDDDDDDDDDPDDDDDDDDDDDSNVSSVVCCVQSVHSNSSSVVSVSVNRSNHSDRSSGCCRSNNDD

Radius of gyration: 22.13 Å; Cα contacts (8 Å, |Δi|>4): 241; chains: 1; bounding box: 69×42×44 Å

InterPro domains:
  IPR000595 Cyclic nucleotide-binding domain [PF00027] (1-67)
  IPR000595 Cyclic nucleotide-binding domain [PS50042] (1-64)
  IPR000595 Cyclic nucleotide-binding domain [cd00038] (1-67)
  IPR014710 RmlC-like jelly roll fold [G3DSA:2.60.120.10] (1-80)
  IPR018490 Cyclic nucleotide-binding domain superfamily [SSF51206] (1-68)